Protein 2P5M (pdb70)

CATH classification: 3.30.1360.40

Organism: Bacillus subtilis (strain 168) (NCBI:txid224308)

InterPro domains:
  IPR001669 Arginine repressor [MF_00173] (1-149)
  IPR001669 Arginine repressor [PR01467] (21-34)
  IPR001669 Arginine repressor [PR01467] (37-52)
  IPR001669 Arginine repressor [PR01467] (88-101)
  IPR001669 Arginine repressor [PR01467] (118-133)
  IPR001669 Arginine repressor [PTHR34471] (1-149)
  IPR001669 Arginine repressor [TIGR01529] (5-149)
  IPR020899 Arginine repressor, C-terminal [PF02863] (81-146)
  IPR020900 Arginine repressor, DNA-binding domain [PF01316] (1-70)
  IPR036251 Arginine repressor, C-terminal domain superfamily [SSF55252] (80-149)
  IPR036388 Winged helix-like DNA-binding domain superfamily [G3DSA:1.10.10.10] (1-64)
  IPR036390 Winged helix DNA-binding domain superfamily [SSF46785] (3-78)

B-factor: mean 22.61, std 5.78, range [5.0, 54.29]

Secondary structure (DSSP, 8-state):
---SHHHHHHHHHHHHEEEEEEETTEEEEEESTT-HHHHHHHHHTTT-TT--EEEE-SSEEEEE-SSHHHHHHHHHHHHTT-/-HHHHHHHHHHHHEEEEEEETTEEEEEESTT-HHHHHHHHHTS--TT--EEEE-SSEEEEE-SSHHHHHHHHHHHHTT-/-TTHHHHHHHHHHEEEEEEETTEEEEEESTT-HHHHHHHHHHH--TTEEEEEE-SSEEEEEESSHHHHHHHHHHHHHT-

Structure (mmCIF, N/CA/C/O backbone):
data_2P5M
#
_entry.id   2P5M
#
_cell.length_a   117.014
_cell.length_b   117.014
_cell.length_c   68.927
_cell.angle_alpha   90.00
_cell.angle_beta   90.00
_cell.angle_gamma   120.00
#
_symmetry.space_group_name_H-M   'P 65 2 2'
#
loop_
_entity.id
_entity.type
_entity.pdbx_description
1 polymer 'Arginine repressor'
2 non-polymer ARGININE
3 water water
#
loop_
_atom_site.group_PDB
_atom_site.id
_atom_site.type_symbol
_atom_site.label_atom_id
_atom_site.label_alt_id
_atom_site.label_comp_id
_atom_site.label_asym_id
_atom_site.label_entity_id
_atom_site.label_seq_id
_atom_site.pdbx_PDB_ins_code
_atom_site.Cartn_x
_atom_site.Cartn_y
_atom_site.Cartn_z
_atom_site.occupancy
_atom_site.B_iso_or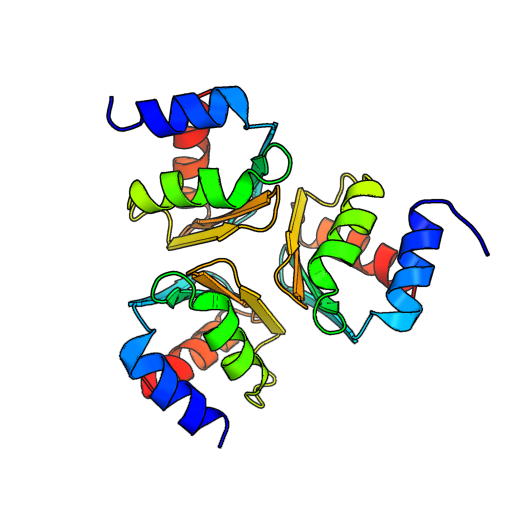_equiv
_atom_site.auth_seq_id
_atom_site.auth_comp_id
_atom_site.auth_asym_id
_atom_site.auth_atom_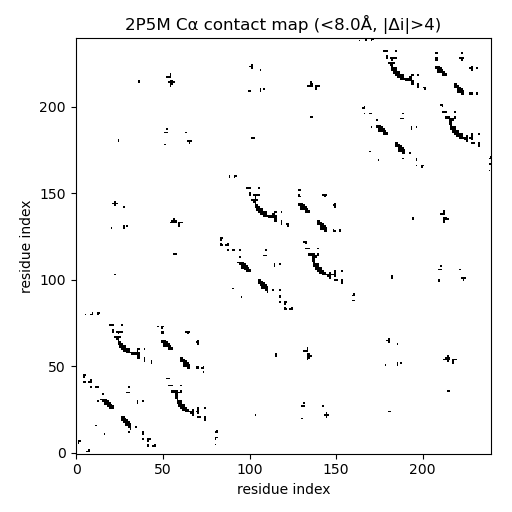id
_atom_site.pdbx_PDB_model_num
ATOM 1 N N . GLN A 1 2 ? 0.049 80.831 46.409 1.00 24.90 68 GLN A N 1
ATOM 2 C CA . GLN A 1 2 ? 0.400 81.692 45.231 1.00 24.96 68 GLN A CA 1
ATOM 3 C C . GLN A 1 2 ? 0.881 83.071 45.665 1.00 24.37 68 GLN A C 1
ATOM 4 O O . GLN A 1 2 ? 0.260 83.708 46.517 1.00 24.69 68 GLN A O 1
ATOM 10 N N . ARG A 1 3 ? 1.984 83.520 45.068 1.00 23.71 69 ARG A N 1
ATOM 11 C CA . ARG A 1 3 ? 2.577 84.833 45.363 1.00 22.62 69 ARG A CA 1
ATOM 12 C C . ARG A 1 3 ? 2.321 85.816 44.227 1.00 21.37 69 ARG A C 1
ATOM 13 O O . ARG A 1 3 ? 2.257 85.437 43.045 1.00 20.63 69 ARG A O 1
ATOM 21 N N . PHE A 1 4 ? 2.189 87.087 44.586 1.00 19.98 70 PHE A N 1
ATOM 22 C CA . PHE A 1 4 ? 1.685 88.064 43.626 1.00 19.46 70 PHE A CA 1
ATOM 23 C C . PHE A 1 4 ? 2.625 89.189 43.184 1.00 18.29 70 PHE A C 1
ATOM 24 O O . PHE A 1 4 ? 2.233 90.017 42.376 1.00 17.44 70 PHE A O 1
ATOM 32 N N . ASN A 1 5 ? 3.866 89.219 43.666 1.00 17.06 71 ASN A N 1
ATOM 33 C CA . ASN A 1 5 ? 4.764 90.275 43.183 1.00 16.38 71 ASN A CA 1
ATOM 34 C C . ASN A 1 5 ? 5.130 90.067 41.729 1.00 16.40 71 ASN A C 1
ATOM 35 O O . ASN A 1 5 ? 4.885 88.979 41.176 1.00 16.18 71 ASN A O 1
ATOM 40 N N . PRO A 1 6 ? 5.615 91.122 41.060 1.00 16.47 72 PRO A N 1
ATOM 41 C CA . PRO A 1 6 ? 5.943 90.958 39.663 1.00 16.14 72 PRO A CA 1
ATOM 42 C C . PRO A 1 6 ? 6.789 89.736 39.356 1.00 16.66 72 PRO A C 1
ATOM 43 O O . PRO A 1 6 ? 6.530 89.053 38.362 1.00 16.24 72 PRO A O 1
ATOM 47 N N . LEU A 1 7 ? 7.803 89.481 40.173 1.00 16.84 73 LEU A N 1
ATOM 48 C CA . LEU A 1 7 ? 8.707 88.390 39.880 1.00 18.19 73 LEU A CA 1
ATOM 49 C C . LEU A 1 7 ? 7.941 87.077 39.988 1.00 17.44 73 LEU A C 1
ATOM 50 O O . LEU A 1 7 ? 8.086 86.204 39.135 1.00 18.68 73 LEU A O 1
ATOM 55 N N . SER A 1 8 ? 7.110 86.970 41.023 1.00 16.67 74 SER A N 1
ATOM 56 C CA . SER A 1 8 ? 6.327 85.768 41.259 1.00 16.67 74 SER A CA 1
ATOM 57 C C . SER A 1 8 ? 5.267 85.548 40.187 1.00 16.16 74 SER A C 1
ATOM 58 O O . SER A 1 8 ? 5.025 84.416 39.790 1.00 16.14 74 SER A O 1
ATOM 61 N N . LYS A 1 9 ? 4.666 86.630 39.699 1.00 15.68 75 LYS A N 1
ATOM 62 C CA . LYS A 1 9 ? 3.760 86.562 38.552 1.00 16.06 75 LYS A CA 1
ATOM 63 C C . LYS A 1 9 ? 4.478 86.088 37.285 1.00 16.36 75 LYS A C 1
ATOM 64 O O . LYS A 1 9 ? 3.938 85.286 36.506 1.00 16.58 75 LYS A O 1
ATOM 70 N N . LEU A 1 10 ? 5.683 86.601 37.065 1.00 16.59 76 LEU A N 1
ATOM 71 C CA . LEU A 1 10 ? 6.495 86.172 35.936 1.00 17.63 76 LEU A CA 1
ATOM 72 C C . LEU A 1 10 ? 6.829 84.697 36.072 1.00 17.41 76 LEU A C 1
ATOM 73 O O . LEU A 1 10 ? 6.662 83.929 35.124 1.00 17.42 76 LEU A O 1
ATOM 78 N N . LYS A 1 11 ? 7.320 84.317 37.245 1.00 18.13 77 LYS A N 1
ATOM 79 C CA . LYS A 1 11 ? 7.658 82.918 37.547 1.00 18.37 77 LYS A CA 1
ATOM 80 C C . LYS A 1 11 ? 6.450 82.047 37.274 1.00 19.09 77 LYS A C 1
ATOM 81 O O . LYS A 1 11 ? 6.553 81.041 36.570 1.00 19.04 77 LYS A O 1
ATOM 87 N N . ARG A 1 12 ? 5.303 82.423 37.845 1.00 19.25 78 ARG A N 1
ATOM 88 C CA . ARG A 1 12 ? 4.094 81.658 37.622 1.00 19.78 78 ARG A CA 1
ATOM 89 C C . ARG A 1 12 ? 3.736 81.584 36.142 1.00 19.93 78 ARG A C 1
ATOM 90 O O . ARG A 1 12 ? 3.467 80.499 35.636 1.00 19.59 78 ARG A O 1
ATOM 98 N N . ALA A 1 13 ? 3.751 82.719 35.447 1.00 20.60 79 ALA A N 1
ATOM 99 C CA . ALA A 1 13 ? 3.341 82.732 34.056 1.00 21.40 79 ALA A CA 1
ATOM 100 C C . ALA A 1 13 ? 4.258 81.843 33.220 1.00 21.85 79 ALA A C 1
ATOM 101 O O . ALA A 1 13 ? 3.772 81.070 32.391 1.00 22.96 79 ALA A O 1
ATOM 103 N N . LEU A 1 14 ? 5.562 81.931 33.468 1.00 21.54 80 LEU A N 1
ATOM 104 C CA . LEU A 1 14 ? 6.560 81.080 32.821 1.00 22.08 80 LEU A CA 1
ATOM 105 C C . LEU A 1 14 ? 6.366 79.568 33.035 1.00 22.80 80 LEU A C 1
ATOM 106 O O . LEU A 1 14 ? 6.719 78.768 32.171 1.00 22.54 80 LEU A O 1
ATOM 111 N N . MET A 1 15 ? 5.786 79.162 34.160 1.00 23.48 81 MET A N 1
ATOM 112 C CA . MET A 1 15 ? 5.560 77.727 34.381 1.00 25.40 81 MET A CA 1
ATOM 113 C C . MET A 1 15 ? 4.758 77.159 33.236 1.00 25.50 81 MET A C 1
ATOM 114 O O . MET A 1 15 ? 5.008 76.047 32.772 1.00 25.34 81 MET A O 1
ATOM 119 N N . ASP A 1 16 ? 3.775 77.933 32.789 1.00 25.90 82 ASP A N 1
ATOM 120 C CA . ASP A 1 16 ? 2.898 77.462 31.739 1.00 26.42 82 ASP A CA 1
ATOM 121 C C . ASP A 1 16 ? 3.355 77.892 30.376 1.00 25.82 82 ASP A C 1
ATOM 122 O O . ASP A 1 16 ? 3.139 77.176 29.406 1.00 27.19 82 ASP A O 1
ATOM 127 N N . ALA A 1 17 ? 4.032 79.033 30.310 1.00 24.57 83 ALA A N 1
ATOM 128 C CA . ALA A 1 17 ? 4.291 79.697 29.051 1.00 23.45 83 ALA A CA 1
ATOM 129 C C . ALA A 1 17 ? 5.698 79.528 28.513 1.00 22.55 83 ALA A C 1
ATOM 130 O O . ALA A 1 17 ? 5.902 79.712 27.338 1.00 23.10 83 ALA A O 1
ATOM 132 N N . PHE A 1 18 ? 6.664 79.221 29.366 1.00 22.06 84 PHE A N 1
ATOM 133 C CA . PHE A 1 18 ? 8.057 79.136 28.932 1.00 21.35 84 PHE A CA 1
ATOM 134 C C . PHE A 1 18 ? 8.296 78.007 27.959 1.00 21.08 84 PHE A C 1
ATOM 135 O O . PHE A 1 18 ? 7.829 76.891 28.176 1.00 19.95 84 PHE A O 1
ATOM 143 N N . VAL A 1 19 ? 9.035 78.307 26.891 1.00 20.64 85 VAL A N 1
ATOM 144 C CA . VAL A 1 19 ? 9.448 77.283 25.942 1.00 20.15 85 VAL A CA 1
ATOM 145 C C . VAL A 1 19 ? 10.976 77.229 25.854 1.00 19.61 85 VAL A C 1
ATOM 146 O O . VAL A 1 19 ? 11.568 76.173 25.997 1.00 19.39 85 VAL A O 1
ATOM 150 N N . LYS A 1 20 ? 11.618 78.367 25.624 1.00 19.31 86 LYS A N 1
ATOM 151 C CA . LYS A 1 20 ? 13.062 78.351 25.459 1.00 19.52 86 LYS A CA 1
ATOM 152 C C . LYS A 1 20 ? 13.639 79.703 25.773 1.00 19.44 86 LYS A C 1
ATOM 153 O O . LYS A 1 20 ? 12.999 80.740 25.554 1.00 19.18 86 LYS A O 1
ATOM 159 N N . ILE A 1 21 ? 14.873 79.705 26.273 1.00 19.26 87 ILE A N 1
ATOM 160 C CA . ILE A 1 21 ? 15.602 80.966 26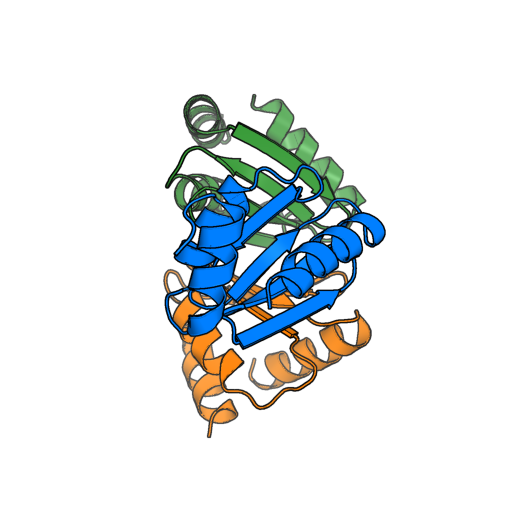.379 1.00 18.81 87 ILE A CA 1
ATOM 161 C C . ILE A 1 21 ? 17.030 80.780 25.904 1.00 19.33 87 ILE A C 1
ATOM 162 O O . ILE A 1 21 ? 17.675 79.784 26.216 1.00 19.30 87 ILE A O 1
ATOM 167 N N . ASP A 1 22 ? 17.513 81.752 25.135 1.00 19.29 88 ASP A N 1
ATOM 168 C CA . ASP A 1 22 ? 18.851 81.704 24.587 1.00 20.04 88 ASP A CA 1
ATOM 169 C C . ASP A 1 22 ? 19.279 83.160 24.434 1.00 20.16 88 ASP A C 1
ATOM 170 O O . ASP A 1 22 ? 18.473 84.084 24.619 1.00 20.56 88 ASP A O 1
ATOM 175 N N . SER A 1 23 ? 20.553 83.368 24.150 1.00 20.20 89 SER A N 1
ATOM 176 C CA . SER A 1 23 ? 21.043 84.723 23.966 1.00 20.43 89 SER A CA 1
ATOM 177 C C . SER A 1 23 ? 22.157 84.723 22.981 1.00 19.74 89 SER A C 1
ATOM 178 O O . SER A 1 23 ? 22.790 83.697 22.732 1.00 19.72 89 SER A O 1
ATOM 181 N N . ALA A 1 24 ? 22.369 85.882 22.381 1.00 20.12 90 ALA A N 1
ATOM 182 C CA . ALA A 1 24 ? 23.492 86.098 21.501 1.00 19.93 90 ALA A CA 1
ATOM 183 C C . ALA A 1 24 ? 23.818 87.573 21.617 1.00 20.21 90 ALA A C 1
ATOM 184 O O . ALA A 1 24 ? 22.916 88.410 21.585 1.00 19.37 90 ALA A O 1
ATOM 186 N N . SER A 1 25 ? 25.107 87.875 21.763 1.00 20.12 91 SER A N 1
ATOM 187 C CA . SER A 1 25 ? 25.582 89.243 21.895 1.00 21.19 91 SER A CA 1
ATOM 188 C C . SER A 1 25 ? 24.762 90.010 22.933 1.00 21.14 91 SER A C 1
ATOM 189 O O . SER A 1 25 ? 24.791 89.668 24.111 1.00 21.50 91 SER A O 1
ATOM 192 N N . HIS A 1 26 ? 24.013 91.011 22.470 1.00 20.87 92 HIS A N 1
ATOM 193 C CA . HIS A 1 26 ? 23.326 91.992 23.308 1.00 21.54 92 HIS A CA 1
ATOM 194 C C . HIS A 1 26 ? 21.867 91.628 23.575 1.00 21.72 92 HIS A C 1
ATOM 195 O O . HIS A 1 26 ? 21.130 92.428 24.154 1.00 21.64 92 HIS A O 1
ATOM 202 N N . MET A 1 27 ? 21.435 90.435 23.156 1.00 21.53 93 MET A N 1
ATOM 203 C CA . MET A 1 27 ? 20.020 90.118 23.200 1.00 22.61 93 MET A CA 1
ATOM 204 C C . MET A 1 27 ? 19.670 88.721 23.668 1.00 20.88 93 MET A C 1
ATOM 205 O O . MET A 1 27 ? 20.407 87.755 23.433 1.00 20.06 93 MET A O 1
ATOM 210 N N . ILE A 1 28 ? 18.525 88.636 24.323 1.00 19.42 94 ILE A N 1
ATOM 211 C CA . ILE A 1 28 ? 17.989 87.373 24.764 1.00 18.52 94 ILE A CA 1
ATOM 212 C C . ILE A 1 28 ? 16.801 87.060 23.876 1.00 18.69 94 ILE A C 1
ATOM 213 O O . ILE A 1 28 ? 15.976 87.919 23.606 1.00 18.36 94 ILE A O 1
ATOM 218 N N . VAL A 1 29 ? 16.715 85.817 23.439 1.00 18.85 95 VAL A N 1
ATOM 219 C CA . VAL A 1 29 ? 15.561 85.342 22.722 1.00 19.13 95 VAL A CA 1
ATOM 220 C C . VAL A 1 29 ? 14.806 84.442 23.660 1.00 19.47 95 VAL A C 1
ATOM 221 O O . VAL A 1 29 ? 15.314 83.393 24.068 1.00 20.00 95 VAL A O 1
ATOM 225 N N . LEU A 1 30 ? 13.595 84.847 24.010 1.00 19.98 96 LEU A N 1
ATOM 226 C CA . LEU A 1 30 ? 12.793 84.099 24.961 1.00 20.43 96 LEU A CA 1
ATOM 227 C C . LEU A 1 30 ? 11.557 83.634 24.208 1.00 20.53 96 LEU A C 1
ATOM 228 O O . LEU A 1 30 ? 10.772 84.453 23.736 1.00 20.40 96 LEU A O 1
ATOM 233 N N . LYS A 1 31 ? 11.403 82.321 24.089 1.00 20.73 97 LYS A N 1
ATOM 234 C CA . LYS A 1 31 ? 10.322 81.726 23.326 1.00 21.57 97 LYS A CA 1
ATOM 235 C C . LYS A 1 31 ? 9.271 81.296 24.312 1.00 21.01 97 LYS A C 1
ATOM 236 O O . LYS A 1 31 ? 9.594 80.731 25.360 1.00 20.49 97 LYS A O 1
ATOM 242 N N . THR A 1 32 ? 8.024 81.603 23.995 1.00 20.01 98 THR A N 1
ATOM 243 C CA . THR A 1 32 ? 6.902 81.271 24.854 1.00 20.27 98 THR A CA 1
ATOM 244 C C . THR A 1 32 ? 5.930 80.382 24.097 1.00 19.57 98 THR A C 1
ATOM 245 O O . THR A 1 32 ? 6.096 80.160 22.903 1.00 18.87 98 THR A O 1
ATOM 249 N N . MET A 1 33 ? 4.935 79.872 24.815 1.00 18.63 99 MET A N 1
ATOM 250 C CA . MET A 1 33 ? 3.768 79.286 24.203 1.00 19.21 99 MET A CA 1
ATOM 251 C C . MET A 1 33 ? 3.099 80.288 23.259 1.00 18.82 99 MET A C 1
ATOM 252 O O . MET A 1 33 ? 3.255 81.510 23.406 1.00 19.37 99 MET A O 1
ATOM 257 N N . PRO A 1 34 ? 2.394 79.772 22.247 1.00 18.92 100 PRO A N 1
ATOM 258 C CA . PRO A 1 34 ? 1.705 80.665 21.321 1.00 18.59 100 PRO A CA 1
ATOM 259 C C . PRO A 1 34 ? 0.883 81.728 22.018 1.00 18.35 100 PRO A C 1
ATOM 260 O O . PRO A 1 34 ? 0.173 81.441 22.991 1.00 18.16 100 PRO A O 1
ATOM 264 N N . GLY A 1 35 ? 1.032 82.958 21.535 1.00 18.01 101 GLY A N 1
ATOM 265 C CA . GLY A 1 35 ? 0.220 84.081 21.969 1.00 18.71 101 GLY A CA 1
ATOM 266 C C . GLY A 1 35 ? 0.644 84.635 23.309 1.00 19.00 101 GLY A C 1
ATOM 267 O O . GLY A 1 35 ? -0.079 85.409 23.900 1.00 19.72 101 GLY A O 1
ATOM 268 N N . ASN A 1 36 ? 1.791 84.202 23.810 1.00 18.82 102 ASN A N 1
ATOM 269 C CA . ASN A 1 36 ? 2.192 84.576 25.168 1.00 19.02 102 ASN A CA 1
ATOM 270 C C . ASN A 1 36 ? 3.342 85.555 25.228 1.00 19.20 102 ASN A C 1
ATOM 271 O O . ASN A 1 36 ? 3.755 85.940 26.321 1.00 18.95 102 ASN A O 1
ATOM 276 N N . ALA A 1 37 ? 3.847 85.971 24.064 1.00 19.09 103 ALA A N 1
ATOM 277 C CA . ALA A 1 37 ? 5.009 86.866 24.047 1.00 19.27 103 ALA A CA 1
ATOM 278 C C . ALA A 1 37 ? 4.678 88.196 24.714 1.00 18.99 103 ALA A C 1
ATOM 279 O O . ALA A 1 37 ? 5.440 88.648 25.562 1.00 19.21 103 ALA A O 1
ATOM 281 N N . GLN A 1 38 ? 3.540 88.803 24.373 1.00 18.78 104 GLN A N 1
ATOM 282 C CA . GLN A 1 38 ? 3.200 90.114 24.945 1.00 18.74 104 GLN A CA 1
ATOM 283 C C . GLN A 1 38 ? 2.890 90.020 26.427 1.00 19.56 104 GLN A C 1
ATOM 284 O O . GLN A 1 38 ? 3.227 90.916 27.200 1.00 20.08 104 GLN A O 1
ATOM 290 N N . ALA A 1 39 ? 2.216 88.940 26.813 1.00 19.68 105 ALA A N 1
ATOM 291 C CA . ALA A 1 39 ? 1.885 88.693 28.210 1.00 19.75 105 ALA A CA 1
ATOM 292 C C . ALA A 1 39 ? 3.142 88.592 29.057 1.00 19.52 105 ALA A C 1
ATOM 293 O O . ALA A 1 39 ? 3.235 89.218 30.113 1.00 19.61 105 ALA A O 1
ATOM 295 N N . ILE A 1 40 ? 4.111 87.815 28.594 1.00 20.06 106 ILE A N 1
ATOM 296 C CA . ILE A 1 40 ? 5.374 87.675 29.298 1.00 19.93 106 ILE A CA 1
ATOM 297 C C . ILE A 1 40 ? 6.189 88.958 29.212 1.00 20.30 106 ILE A C 1
ATOM 298 O O . ILE A 1 40 ? 6.811 89.340 30.190 1.00 20.29 106 ILE A O 1
ATOM 303 N N . GLY A 1 41 ? 6.182 89.622 28.042 1.00 20.48 107 GLY A N 1
ATOM 304 C CA . GLY A 1 41 ? 6.884 90.895 27.883 1.00 19.45 107 GLY A CA 1
ATOM 305 C C . GLY A 1 41 ? 6.382 91.914 28.893 1.00 19.64 107 GLY A C 1
ATOM 306 O O . GLY A 1 41 ? 7.164 92.666 29.474 1.00 20.56 107 GLY A O 1
ATOM 307 N N . ALA A 1 42 ? 5.070 91.949 29.097 1.00 18.81 108 ALA A N 1
ATOM 308 C CA . ALA A 1 42 ? 4.471 92.900 30.029 1.00 18.81 108 ALA A CA 1
ATOM 309 C C . ALA A 1 42 ? 4.961 92.627 31.453 1.00 19.37 108 ALA A C 1
ATOM 310 O O . ALA A 1 42 ? 5.318 93.546 32.171 1.00 19.87 108 ALA A O 1
ATOM 312 N N . LEU A 1 43 ? 5.001 91.360 31.841 1.00 19.37 109 LEU A N 1
ATOM 313 C CA . LEU A 1 43 ? 5.480 91.013 33.178 1.00 19.72 109 LEU A CA 1
ATOM 314 C C . LEU A 1 43 ? 6.938 91.385 33.318 1.00 19.97 109 LEU A C 1
ATOM 315 O O . LEU A 1 43 ? 7.355 91.857 34.366 1.00 20.39 109 LEU A O 1
ATOM 320 N N . MET A 1 44 ? 7.714 91.160 32.255 1.00 20.80 110 MET A N 1
ATOM 321 C CA . MET A 1 44 ? 9.142 91.477 32.275 1.00 23.10 110 MET A CA 1
ATOM 322 C C . MET A 1 44 ? 9.380 92.971 32.389 1.00 22.40 110 MET A C 1
ATOM 323 O O . MET A 1 44 ? 10.225 93.425 33.174 1.00 22.05 110 MET A O 1
ATOM 328 N N . ASP A 1 45 ? 8.620 93.736 31.610 1.00 22.78 111 ASP A N 1
ATOM 329 C CA . ASP A 1 45 ? 8.703 95.181 31.648 1.00 23.01 111 ASP A CA 1
ATOM 330 C C . ASP A 1 45 ? 8.319 95.724 33.030 1.00 24.16 111 ASP A C 1
ATOM 331 O O . ASP A 1 45 ? 8.828 96.762 33.443 1.00 24.17 111 ASP A O 1
ATOM 336 N N . ASN A 1 46 ? 7.411 95.029 33.720 1.00 25.53 112 ASN A N 1
ATOM 337 C CA . ASN A 1 46 ? 7.013 95.396 35.087 1.00 26.97 112 ASN A CA 1
ATOM 338 C C . ASN A 1 46 ? 8.030 95.028 36.177 1.00 26.95 112 ASN A C 1
ATOM 339 O O . ASN A 1 46 ? 7.843 95.364 37.348 1.00 27.47 112 ASN A O 1
ATOM 344 N N . LEU A 1 47 ? 9.083 94.303 35.816 1.00 27.44 113 LEU A N 1
ATOM 345 C CA . LEU A 1 47 ? 10.109 93.959 36.792 1.00 27.57 113 LEU A CA 1
ATOM 346 C C . LEU A 1 47 ? 11.007 95.156 37.004 1.00 27.79 113 LEU A C 1
ATOM 347 O O . LEU A 1 47 ? 11.663 95.267 38.027 1.00 28.35 113 LEU A O 1
ATOM 352 N N . ASP A 1 48 ? 11.052 96.024 35.997 1.00 28.51 114 ASP A N 1
ATOM 353 C CA . ASP A 1 48 ? 11.843 97.241 36.005 1.00 29.15 114 ASP A CA 1
ATOM 354 C C . ASP A 1 48 ? 13.355 96.999 36.123 1.00 28.39 114 ASP A C 1
ATOM 355 O O . ASP A 1 48 ? 14.063 97.792 36.720 1.00 29.02 114 ASP A O 1
ATOM 360 N N . TRP A 1 49 ? 13.854 95.912 35.547 1.00 27.49 115 TRP A N 1
ATOM 361 C CA . TRP A 1 49 ? 15.282 95.629 35.590 1.00 26.84 115 TRP A CA 1
ATOM 362 C C . TRP A 1 49 ? 16.001 96.573 34.645 1.00 26.96 115 TRP A C 1
ATOM 363 O O . TRP A 1 49 ? 15.804 96.515 33.444 1.00 26.78 115 TRP A O 1
ATOM 374 N N . ASP A 1 50 ? 16.837 97.439 35.193 1.00 27.83 116 ASP A N 1
ATOM 375 C CA . ASP A 1 50 ? 17.517 98.449 34.386 1.00 28.49 116 ASP A CA 1
ATOM 376 C C . ASP A 1 50 ? 18.432 97.846 33.340 1.00 28.36 116 ASP A C 1
ATOM 377 O O . ASP A 1 50 ? 18.590 98.414 32.257 1.00 28.96 116 ASP A O 1
ATOM 382 N N . GLU A 1 51 ? 19.008 96.691 33.661 1.00 27.42 117 GLU A N 1
ATOM 383 C CA . GLU A 1 51 ? 19.872 95.964 32.737 1.00 27.40 117 GLU A CA 1
ATOM 384 C C . GLU A 1 51 ? 19.146 95.575 31.473 1.00 26.59 117 GLU A C 1
ATOM 385 O O . GLU A 1 51 ? 19.766 95.220 30.491 1.00 26.56 117 GLU A O 1
ATOM 391 N N . MET A 1 52 ? 17.821 95.616 31.519 1.00 26.30 118 MET A N 1
ATOM 392 C CA . MET A 1 52 ? 17.005 95.367 30.353 1.00 27.46 118 MET A CA 1
ATOM 393 C C . MET A 1 52 ? 16.840 96.716 29.672 1.00 25.88 118 MET A C 1
ATOM 394 O O . MET A 1 52 ? 16.170 97.592 30.220 1.00 26.38 118 MET A O 1
ATOM 399 N N . MET A 1 53 ? 17.471 96.896 28.513 1.00 24.57 119 MET A N 1
ATOM 400 C CA . MET A 1 53 ? 17.259 98.087 27.683 1.00 24.08 119 MET A CA 1
ATOM 401 C C . MET A 1 53 ? 15.835 98.149 27.162 1.00 22.28 119 MET A C 1
ATOM 402 O O . MET A 1 53 ? 15.239 99.211 27.110 1.00 20.94 119 MET A O 1
ATOM 407 N N . GLY A 1 54 ? 15.297 97.008 26.751 1.00 20.42 120 GLY A N 1
ATOM 408 C CA . GLY A 1 54 ? 13.938 96.985 26.244 1.00 19.80 120 GLY A CA 1
ATOM 409 C C . GLY A 1 54 ? 13.539 95.596 25.840 1.00 19.35 120 GLY A C 1
ATOM 410 O O . GLY A 1 54 ? 14.390 94.698 25.721 1.00 18.97 120 GLY A O 1
ATOM 411 N N . THR A 1 55 ? 12.243 95.411 25.638 1.00 18.79 121 THR A N 1
ATOM 412 C CA . THR A 1 55 ? 11.724 94.154 25.128 1.00 18.93 121 THR A CA 1
ATOM 413 C C . THR A 1 55 ? 10.836 94.423 23.932 1.00 18.75 121 THR A C 1
ATOM 414 O O . THR A 1 55 ? 10.161 95.458 23.871 1.00 19.41 121 THR A O 1
ATOM 418 N N . ILE A 1 56 ? 10.936 93.542 22.949 1.00 18.48 122 ILE A N 1
ATOM 419 C CA . ILE A 1 56 ? 10.066 93.569 21.793 1.00 19.99 122 ILE A CA 1
ATOM 420 C C . ILE A 1 56 ? 9.478 92.186 21.665 1.00 18.54 122 ILE A C 1
ATOM 421 O O . ILE A 1 56 ? 10.209 91.200 21.610 1.00 19.24 122 ILE A O 1
ATOM 426 N N . CYS A 1 57 ? 8.154 92.116 21.620 1.00 18.35 123 CYS A N 1
ATOM 427 C CA . CYS A 1 57 ? 7.470 90.820 21.683 1.00 18.54 123 CYS A CA 1
ATOM 428 C C . CYS A 1 57 ? 6.739 90.610 20.393 1.00 18.20 123 CYS A C 1
ATOM 429 O O . CYS A 1 57 ? 6.151 91.548 19.873 1.00 18.65 123 CYS A O 1
ATOM 432 N N . GLY A 1 58 ? 6.800 89.391 19.875 1.00 18.70 124 GLY A N 1
ATOM 433 C CA . GLY A 1 58 ? 6.011 89.027 18.699 1.00 17.99 124 GLY A CA 1
ATOM 434 C C . GLY A 1 58 ? 4.787 88.314 19.217 1.00 18.63 124 GLY A C 1
ATOM 435 O O . GLY A 1 58 ? 4.016 88.871 19.990 1.00 18.72 124 GLY A O 1
ATOM 436 N N . ASP A 1 59 ? 4.610 87.072 18.806 1.00 18.39 125 ASP A N 1
ATOM 437 C CA . ASP A 1 59 ? 3.469 86.306 19.292 1.00 19.24 125 ASP A CA 1
ATOM 438 C C . ASP A 1 59 ? 3.922 85.292 20.328 1.00 19.07 125 ASP A C 1
ATOM 439 O O . ASP A 1 59 ? 3.272 85.092 21.356 1.00 20.06 125 ASP A O 1
ATOM 444 N N . ASP A 1 60 ? 5.051 84.648 20.066 1.00 19.24 126 ASP A N 1
ATOM 445 C CA . ASP A 1 60 ? 5.533 83.633 20.972 1.00 19.25 126 ASP A CA 1
ATOM 446 C C . ASP A 1 60 ? 7.018 83.808 21.227 1.00 20.12 126 ASP A C 1
ATOM 447 O O . ASP A 1 60 ? 7.641 82.962 21.859 1.00 20.71 126 ASP A O 1
ATOM 452 N N . THR A 1 61 ? 7.573 84.899 20.726 1.00 20.17 127 THR A N 1
ATOM 453 C CA . THR A 1 61 ? 8.986 85.146 20.894 1.00 19.68 127 THR A CA 1
ATOM 454 C C . THR A 1 61 ? 9.185 86.571 21.379 1.00 19.53 127 THR A C 1
ATOM 455 O O . THR A 1 61 ? 8.551 87.505 20.907 1.00 19.57 127 THR A O 1
ATOM 459 N N . ILE A 1 62 ? 10.073 86.703 22.353 1.00 20.19 128 ILE A N 1
ATOM 460 C CA . ILE A 1 62 ? 10.414 87.972 22.956 1.00 20.09 128 ILE A CA 1
ATOM 461 C C . ILE A 1 62 ? 11.898 88.199 22.771 1.00 20.56 128 ILE A C 1
ATOM 462 O O . ILE A 1 62 ? 12.717 87.317 23.026 1.00 20.21 128 ILE A O 1
ATOM 467 N N . LEU A 1 63 ? 12.238 89.385 22.302 1.00 20.02 129 LEU A N 1
ATOM 468 C CA . LEU A 1 63 ? 13.626 89.772 22.246 1.00 20.56 129 LEU A CA 1
ATOM 469 C C . LEU A 1 63 ? 13.855 90.739 23.383 1.00 19.96 129 LEU A C 1
ATOM 470 O O . LEU A 1 63 ? 13.165 91.742 23.510 1.00 19.78 129 LEU A O 1
ATOM 475 N N . ILE A 1 64 ? 14.816 90.426 24.234 1.00 19.26 130 ILE A N 1
ATOM 476 C CA . ILE A 1 64 ? 15.185 91.360 25.281 1.00 18.72 130 ILE A CA 1
ATOM 477 C C . ILE A 1 64 ? 16.520 91.931 24.892 1.00 18.52 130 ILE A C 1
ATOM 478 O O . ILE A 1 64 ? 17.494 91.199 24.743 1.00 19.29 130 ILE A O 1
ATOM 483 N N . ILE A 1 65 ? 16.577 93.239 24.740 1.00 17.52 131 ILE A N 1
ATOM 484 C CA . ILE A 1 65 ? 17.822 93.873 24.372 1.00 17.85 131 ILE A CA 1
ATOM 485 C C . ILE A 1 65 ? 18.472 94.435 25.616 1.00 17.40 131 ILE A C 1
ATOM 486 O O . ILE A 1 65 ? 17.810 95.078 26.430 1.00 16.86 131 ILE A O 1
ATOM 491 N N . CYS A 1 66 ? 19.766 94.157 25.758 1.00 16.67 132 CYS A N 1
ATOM 492 C CA . CYS A 1 66 ? 20.568 94.718 26.825 1.00 17.05 132 CYS A CA 1
ATOM 493 C C . CYS A 1 66 ? 21.700 95.513 26.215 1.00 16.93 132 CYS A C 1
ATOM 494 O O . CYS A 1 66 ? 21.981 95.376 25.020 1.00 16.43 132 CYS A O 1
ATOM 497 N N . ARG A 1 67 ? 22.346 96.340 27.033 1.00 17.33 133 ARG A N 1
ATOM 498 C CA . ARG A 1 67 ? 23.360 97.278 26.553 1.00 18.55 133 ARG A CA 1
ATOM 499 C C . ARG A 1 67 ? 24.633 96.551 26.195 1.00 17.83 133 ARG A C 1
ATOM 500 O O . ARG A 1 67 ? 25.374 96.973 25.308 1.00 17.81 133 ARG A O 1
ATOM 508 N N . THR A 1 68 ? 24.907 95.478 26.928 1.00 17.27 134 THR A N 1
ATOM 509 C CA . THR A 1 68 ? 26.142 94.741 26.761 1.00 17.44 134 THR A CA 1
ATOM 510 C C . THR A 1 68 ? 25.862 93.251 26.876 1.00 17.81 134 THR A C 1
ATOM 511 O O . THR A 1 68 ? 24.841 92.849 27.449 1.00 17.27 134 THR A O 1
ATOM 515 N N . PRO A 1 69 ? 26.760 92.425 26.306 1.00 18.69 135 PRO A N 1
ATOM 516 C CA . PRO A 1 69 ? 26.705 90.987 26.524 1.00 19.36 135 PRO A CA 1
ATOM 517 C C . PRO A 1 69 ? 26.691 90.637 28.016 1.00 19.72 135 PRO A C 1
ATOM 518 O O . PRO A 1 69 ? 25.990 89.720 28.407 1.00 19.92 135 PRO A O 1
ATOM 522 N N . GLU A 1 70 ? 27.448 91.368 28.833 1.00 20.10 136 GLU A N 1
ATOM 523 C CA . GLU A 1 70 ? 27.472 91.109 30.274 1.00 20.82 136 GLU A CA 1
ATOM 524 C C . GLU A 1 70 ? 26.095 91.370 30.892 1.00 20.45 136 GLU A C 1
ATOM 525 O O . GLU A 1 70 ? 25.605 90.567 31.679 1.00 19.83 136 GLU A O 1
ATOM 531 N N . ASP A 1 71 ? 25.462 92.479 30.512 1.00 19.95 137 ASP A N 1
ATOM 532 C CA . ASP A 1 71 ? 24.104 92.776 30.977 1.00 19.88 137 ASP A CA 1
ATOM 533 C C . ASP A 1 71 ? 23.112 91.728 30.537 1.00 19.36 137 ASP A C 1
ATOM 534 O O . ASP A 1 71 ? 22.217 91.363 31.288 1.00 19.58 137 ASP A O 1
ATOM 539 N N . THR A 1 72 ? 23.272 91.257 29.308 1.00 19.47 138 THR A N 1
ATOM 540 C CA . THR A 1 72 ? 22.397 90.242 28.715 1.00 19.73 138 THR A CA 1
ATOM 541 C C . THR A 1 72 ? 22.439 88.956 29.536 1.00 19.46 138 THR A C 1
ATOM 542 O O . THR A 1 72 ? 21.415 88.348 29.830 1.00 19.02 138 THR A O 1
ATOM 546 N N . GLU A 1 73 ? 23.645 88.547 29.892 1.00 19.68 139 GLU A N 1
ATOM 547 C CA . GLU A 1 73 ? 23.829 87.361 30.690 1.00 20.26 139 GLU A CA 1
ATOM 548 C C . GLU A 1 73 ? 23.188 87.526 32.062 1.00 19.58 139 GLU A C 1
ATOM 549 O O . GLU A 1 73 ? 22.536 86.613 32.551 1.00 19.96 139 GLU A O 1
ATOM 555 N N . GLY A 1 74 ? 23.367 88.693 32.676 1.00 19.66 140 GLY A N 1
ATOM 556 C CA . GLY A 1 74 ? 22.806 88.947 33.995 1.00 18.85 140 GLY A CA 1
ATOM 557 C C . GLY A 1 74 ? 21.295 88.879 33.972 1.00 19.02 140 GLY A C 1
ATOM 558 O O . GLY A 1 74 ? 20.682 88.305 34.875 1.00 19.21 140 GLY A O 1
ATOM 559 N N . VAL A 1 75 ? 20.673 89.468 32.953 1.00 18.43 141 VAL A N 1
ATOM 560 C CA . VAL A 1 75 ? 19.225 89.381 32.812 1.00 17.90 141 VAL A CA 1
ATOM 561 C C . VAL A 1 75 ? 18.769 87.942 32.525 1.00 18.32 141 VAL A C 1
ATOM 562 O O . VAL A 1 75 ? 17.787 87.468 33.118 1.00 17.21 141 VAL A O 1
ATOM 566 N N . LYS A 1 76 ? 19.470 87.257 31.617 1.00 18.35 142 LYS A N 1
ATOM 567 C CA . LYS A 1 76 ? 19.142 85.867 31.305 1.00 20.00 142 LYS A CA 1
ATOM 568 C C . LYS A 1 76 ? 19.203 85.019 32.577 1.00 19.23 142 LYS A C 1
ATOM 569 O O . LYS A 1 76 ? 18.309 84.221 32.846 1.00 19.50 142 LYS A O 1
ATOM 575 N N . ASN A 1 77 ? 20.259 85.203 33.356 1.00 19.29 143 ASN A N 1
ATOM 576 C CA . ASN A 1 77 ? 20.411 84.478 34.615 1.00 18.83 143 ASN A CA 1
ATOM 577 C C . ASN A 1 77 ? 19.266 84.722 35.585 1.00 19.71 143 ASN A C 1
ATOM 578 O O . ASN A 1 77 ? 18.797 83.787 36.261 1.00 19.26 143 ASN A O 1
ATOM 583 N N . ARG A 1 78 ? 18.835 85.981 35.667 1.00 19.00 144 ARG A N 1
ATOM 584 C CA . ARG A 1 78 ? 17.715 86.350 36.510 1.00 19.59 144 ARG A CA 1
ATOM 585 C C . ARG A 1 78 ? 16.438 85.637 36.067 1.00 18.72 144 ARG A C 1
ATOM 586 O O . ARG A 1 78 ? 15.657 85.201 36.902 1.00 18.38 144 ARG A O 1
ATOM 594 N N . LEU A 1 79 ? 16.222 85.531 34.760 1.00 17.86 145 LEU A N 1
ATOM 595 C CA . LEU A 1 79 ? 15.043 84.835 34.223 1.00 18.59 145 LEU A CA 1
ATOM 596 C C . LEU A 1 79 ? 15.115 83.334 34.457 1.00 18.46 145 LEU A C 1
ATOM 597 O O . LEU A 1 79 ? 14.131 82.696 34.848 1.00 17.82 145 LEU A O 1
ATOM 602 N N . LEU A 1 80 ? 16.303 82.790 34.200 1.00 17.64 146 LEU A N 1
ATOM 603 C CA . LEU A 1 80 ? 16.586 81.379 34.396 1.00 17.77 146 LEU A CA 1
ATOM 604 C C . LEU A 1 80 ? 16.279 80.926 35.801 1.00 17.75 146 LEU A C 1
ATOM 605 O O . LEU A 1 80 ? 15.743 79.841 35.992 1.00 18.15 146 LEU A O 1
ATOM 610 N N . GLU A 1 81 ? 16.608 81.772 36.778 1.00 18.10 147 GLU A N 1
ATOM 611 C CA . GLU A 1 81 ? 16.282 81.543 38.179 1.00 19.43 147 GLU A CA 1
ATOM 612 C C . GLU A 1 81 ? 14.818 81.292 38.446 1.00 19.87 147 GLU A C 1
ATOM 613 O O . GLU A 1 81 ? 14.474 80.620 39.401 1.00 20.01 147 GLU A O 1
ATOM 619 N N . LEU A 1 82 ? 13.962 81.840 37.604 1.00 21.19 148 LEU A N 1
ATOM 620 C CA . LEU A 1 82 ? 12.527 81.685 37.791 1.00 22.99 148 LEU A CA 1
ATOM 621 C C . LEU A 1 82 ? 12.041 80.357 37.260 1.00 24.63 148 LEU A C 1
ATOM 622 O O . LEU A 1 82 ? 10.978 79.887 37.638 1.00 25.74 148 LEU A O 1
ATOM 627 N N . LEU A 1 83 ? 12.842 79.730 36.409 1.00 25.79 149 LEU A N 1
ATOM 628 C CA . LEU A 1 83 ? 12.424 78.502 35.749 1.00 26.91 149 LEU A CA 1
ATOM 629 C C . LEU A 1 83 ? 12.759 77.300 36.596 1.00 27.49 149 LEU A C 1
ATOM 630 O O . LEU A 1 83 ? 12.056 76.297 36.528 1.00 29.53 149 LEU A O 1
ATOM 636 N N . ASN B 1 5 ? 5.426 70.155 3.256 1.00 33.87 71 ASN B N 1
ATOM 637 C CA . ASN B 1 5 ? 6.865 70.479 3.465 1.00 33.83 71 ASN B CA 1
ATOM 638 C C . ASN B 1 5 ? 7.050 71.943 3.913 1.00 32.35 71 ASN B C 1
ATOM 639 O O . ASN B 1 5 ? 6.789 72.859 3.133 1.00 31.76 71 ASN B O 1
ATOM 644 N N . PRO B 1 6 ? 7.504 72.159 5.168 1.00 31.36 72 PRO B N 1
ATOM 645 C CA . PRO B 1 6 ? 7.758 73.508 5.708 1.00 30.00 72 PRO B CA 1
ATOM 646 C C . PRO B 1 6 ? 8.499 74.430 4.732 1.00 28.52 72 PRO B C 1
ATOM 647 O O . PRO B 1 6 ? 8.051 75.544 4.485 1.00 27.64 72 PRO B O 1
ATOM 651 N N . LEU B 1 7 ? 9.612 73.951 4.176 1.00 27.21 73 LEU B N 1
ATOM 652 C CA . LEU B 1 7 ? 10.420 74.727 3.233 1.00 26.17 73 LEU B CA 1
ATOM 653 C C . LEU B 1 7 ? 9.616 75.124 1.992 1.00 25.29 73 LEU B C 1
ATOM 654 O O . LEU B 1 7 ? 9.692 76.264 1.535 1.00 24.70 73 LEU B O 1
ATOM 659 N N . SER B 1 8 ? 8.844 74.176 1.464 1.00 24.19 74 SER B N 1
ATOM 660 C CA . SER B 1 8 ? 8.006 74.414 0.287 1.00 23.40 74 SER B CA 1
ATOM 661 C C . SER B 1 8 ? 6.869 75.382 0.576 1.00 22.73 74 SER B C 1
ATOM 662 O O . SER B 1 8 ? 6.568 76.245 -0.244 1.00 22.47 74 SER B O 1
ATOM 665 N N . LYS B 1 9 ? 6.253 75.244 1.750 1.00 22.16 75 LYS B N 1
ATOM 666 C CA . LYS B 1 9 ? 5.219 76.172 2.201 1.00 22.03 75 LYS B CA 1
ATOM 667 C C . LYS B 1 9 ? 5.765 77.584 2.324 1.00 20.77 75 LYS B C 1
ATOM 668 O O . LYS B 1 9 ? 5.126 78.534 1.883 1.00 20.83 75 LYS B O 1
ATOM 674 N N . LEU B 1 10 ? 6.940 77.721 2.934 1.00 19.87 76 LEU B N 1
ATOM 675 C CA . LEU B 1 10 ? 7.599 79.017 3.044 1.00 18.89 76 LEU B CA 1
ATOM 676 C C . LEU B 1 10 ? 7.910 79.599 1.664 1.00 19.03 76 LEU B C 1
ATOM 677 O O . LEU B 1 10 ? 7.615 80.760 1.397 1.00 18.50 76 LEU B O 1
ATOM 682 N N . LYS B 1 11 ? 8.488 78.782 0.778 1.00 19.10 77 LYS B N 1
ATOM 683 C CA . LYS B 1 11 ? 8.770 79.233 -0.578 1.00 19.84 77 LYS B CA 1
ATOM 684 C C . LYS B 1 11 ? 7.490 79.725 -1.262 1.00 20.32 77 LYS B C 1
ATOM 685 O O . LYS B 1 11 ? 7.467 80.833 -1.807 1.00 20.51 77 LYS B O 1
ATOM 691 N N . ARG B 1 12 ? 6.421 78.929 -1.203 1.00 20.85 78 ARG B N 1
ATOM 692 C CA . ARG B 1 12 ? 5.141 79.353 -1.767 1.00 21.99 78 ARG B CA 1
ATOM 693 C C . ARG B 1 12 ? 4.687 80.689 -1.190 1.00 21.56 78 ARG B C 1
ATOM 694 O O . ARG B 1 12 ? 4.342 81.591 -1.952 1.00 21.27 78 ARG B O 1
ATOM 702 N N . ALA B 1 13 ? 4.702 80.816 0.143 1.00 20.87 79 ALA B N 1
ATOM 703 C CA . ALA B 1 13 ? 4.273 82.048 0.810 1.00 21.57 79 ALA B CA 1
ATOM 704 C C . ALA B 1 13 ? 5.151 83.252 0.462 1.00 21.56 79 ALA B C 1
ATOM 705 O O . ALA B 1 13 ? 4.659 84.371 0.391 1.00 21.72 79 ALA B O 1
ATOM 707 N N . LEU B 1 14 ? 6.448 83.020 0.277 1.00 21.76 80 LEU B N 1
ATOM 708 C CA . LEU B 1 14 ? 7.393 84.106 -0.042 1.00 21.49 80 LEU B CA 1
ATOM 709 C C . LEU B 1 14 ? 7.164 84.701 -1.423 1.00 21.48 80 LEU B C 1
ATOM 710 O O . LEU B 1 14 ? 7.457 85.870 -1.641 1.00 21.41 80 LEU B O 1
ATOM 715 N N . MET B 1 15 ? 6.605 83.920 -2.344 1.00 21.69 81 MET B N 1
ATOM 716 C CA . MET B 1 15 ? 6.278 84.443 -3.670 1.00 22.16 81 MET B CA 1
ATOM 717 C C . MET B 1 15 ? 5.488 85.745 -3.582 1.00 22.61 81 MET B C 1
ATOM 718 O O . MET B 1 15 ? 5.801 86.720 -4.287 1.00 22.42 81 MET B O 1
ATOM 723 N N . ASP B 1 16 ? 4.469 85.756 -2.720 1.00 22.87 82 ASP B N 1
ATOM 724 C CA . ASP B 1 16 ? 3.615 86.923 -2.602 1.00 23.44 82 ASP B CA 1
ATOM 725 C C . ASP B 1 16 ? 4.074 87.856 -1.499 1.00 23.38 82 ASP B C 1
ATOM 726 O O . ASP B 1 16 ? 3.912 89.066 -1.615 1.00 23.71 82 ASP B O 1
ATOM 731 N N . ALA B 1 17 ? 4.623 87.293 -0.431 1.00 22.07 83 ALA B N 1
ATOM 732 C CA . ALA B 1 17 ? 4.816 88.063 0.784 1.00 22.09 83 ALA B CA 1
ATOM 733 C C . ALA B 1 17 ? 6.189 88.713 0.873 1.00 22.01 83 ALA B C 1
ATOM 734 O O . ALA B 1 17 ? 6.363 89.648 1.635 1.00 22.55 83 ALA B O 1
ATOM 736 N N . PHE B 1 18 ? 7.167 88.208 0.129 1.00 21.05 84 PHE B N 1
ATOM 737 C CA . PHE B 1 18 ? 8.525 88.711 0.276 1.00 20.72 84 PHE B CA 1
ATOM 738 C C . PHE B 1 18 ? 8.684 90.122 -0.275 1.00 20.51 84 PHE B C 1
ATOM 739 O O . PHE B 1 18 ? 8.169 90.454 -1.348 1.00 19.33 84 PHE B O 1
ATOM 747 N N . VAL B 1 19 ? 9.413 90.950 0.469 1.00 20.41 85 VAL B N 1
ATOM 748 C CA . VAL B 1 19 ? 9.789 92.264 -0.027 1.00 20.76 85 VAL B CA 1
ATOM 749 C C . VAL B 1 19 ? 11.302 92.449 -0.046 1.00 20.64 85 VAL B C 1
ATOM 750 O O . VAL B 1 19 ? 11.851 92.830 -1.059 1.00 20.94 85 VAL B O 1
ATOM 754 N N . LYS B 1 20 ? 11.976 92.158 1.065 1.00 20.76 86 LYS B N 1
ATOM 755 C CA . LYS B 1 20 ? 13.402 92.465 1.161 1.00 20.65 86 LYS B CA 1
ATOM 756 C C . LYS B 1 20 ? 14.068 91.588 2.212 1.00 19.74 86 LYS B C 1
ATOM 757 O O . LYS B 1 20 ? 13.459 91.209 3.197 1.00 18.32 86 LYS B O 1
ATOM 763 N N . ILE B 1 21 ? 15.335 91.276 2.007 1.00 19.30 87 ILE B N 1
ATOM 764 C CA . ILE B 1 21 ? 16.070 90.580 3.049 1.00 18.81 87 ILE B CA 1
ATOM 765 C C . ILE B 1 21 ? 17.429 91.226 3.165 1.00 18.56 87 ILE B C 1
ATOM 766 O O . ILE B 1 21 ? 18.049 91.554 2.163 1.00 18.64 87 ILE B O 1
ATOM 771 N N . ASP B 1 22 ? 17.881 91.445 4.387 1.00 18.35 88 ASP B N 1
ATOM 772 C CA . ASP B 1 22 ? 19.234 91.923 4.594 1.00 19.34 88 ASP B CA 1
ATOM 773 C C . ASP B 1 22 ? 19.690 91.389 5.939 1.00 18.14 88 ASP B C 1
ATOM 774 O O . ASP B 1 22 ? 18.928 90.770 6.656 1.00 18.03 88 ASP B O 1
ATOM 779 N N . SER B 1 23 ? 20.942 91.612 6.270 1.00 17.78 89 SER B N 1
ATOM 780 C CA . SER B 1 23 ? 21.459 91.111 7.505 1.00 17.74 89 SER B CA 1
ATOM 781 C C . SER B 1 23 ? 22.559 92.029 7.982 1.00 18.04 89 SER B C 1
ATOM 782 O O . SER B 1 23 ? 23.150 92.779 7.197 1.00 17.16 89 SER B O 1
ATOM 785 N N . ALA B 1 24 ? 22.793 91.989 9.287 1.00 18.45 90 ALA B N 1
ATOM 786 C CA . ALA B 1 24 ? 23.901 92.699 9.893 1.00 19.13 90 ALA B CA 1
ATOM 787 C C . ALA B 1 24 ? 24.182 91.958 11.180 1.00 19.30 90 ALA B C 1
ATOM 788 O O . ALA B 1 24 ? 23.248 91.465 11.847 1.00 19.51 90 ALA B O 1
ATOM 790 N N . SER B 1 25 ? 25.456 91.852 11.532 1.00 19.66 91 SER B N 1
ATOM 791 C CA . SER B 1 25 ? 25.808 91.181 12.763 1.00 20.47 91 SER B CA 1
ATOM 792 C C . SER B 1 25 ? 25.201 89.767 12.709 1.00 20.29 91 SER B C 1
ATOM 793 O O . SER B 1 25 ? 25.327 89.075 11.702 1.00 20.36 91 SER B O 1
ATOM 796 N N . HIS B 1 26 ? 24.506 89.359 13.763 1.00 20.17 92 HIS B N 1
ATOM 797 C CA . HIS B 1 26 ? 23.954 88.007 13.831 1.00 20.45 92 HIS B CA 1
ATOM 798 C C . HIS B 1 26 ? 22.436 87.988 13.594 1.00 20.26 92 HIS B C 1
ATOM 799 O O . HIS B 1 26 ? 21.726 87.114 14.072 1.00 20.40 92 HIS B O 1
ATOM 806 N N . MET B 1 27 ? 21.939 88.947 12.828 1.00 20.93 93 MET B N 1
ATOM 807 C CA . MET B 1 27 ? 20.526 88.950 12.523 1.00 22.19 93 MET B CA 1
ATOM 808 C C . MET B 1 27 ? 20.197 89.221 11.086 1.00 20.92 93 MET B C 1
ATOM 809 O O . MET B 1 27 ? 20.941 89.877 10.374 1.00 20.23 93 MET B O 1
ATOM 814 N N . ILE B 1 28 ? 19.047 88.700 10.696 1.00 20.67 94 ILE B N 1
ATOM 815 C CA . ILE B 1 28 ? 18.485 88.909 9.384 1.00 20.56 94 ILE B CA 1
ATOM 816 C C . ILE B 1 28 ? 17.226 89.716 9.566 1.00 20.63 94 ILE B C 1
ATOM 817 O O . ILE B 1 28 ? 16.419 89.425 10.448 1.00 21.22 94 ILE B O 1
ATOM 822 N N . VAL B 1 29 ? 17.082 90.745 8.744 1.00 19.46 95 VAL B N 1
ATOM 823 C CA . VAL B 1 29 ? 15.873 91.519 8.690 1.00 19.71 95 VAL B CA 1
ATOM 824 C C . VAL B 1 29 ? 15.168 91.146 7.405 1.00 20.00 95 VAL B C 1
ATOM 825 O O . VAL B 1 29 ? 15.684 91.394 6.306 1.00 19.83 95 VAL B O 1
ATOM 829 N N . LEU B 1 30 ? 13.988 90.564 7.547 1.00 19.88 96 LEU B N 1
ATOM 830 C CA . LEU B 1 30 ? 13.220 90.142 6.409 1.00 21.04 96 LEU B CA 1
ATOM 831 C C . LEU B 1 30 ? 11.948 90.977 6.373 1.00 20.35 96 LEU B C 1
ATOM 832 O O . LEU B 1 30 ? 11.169 90.983 7.328 1.00 19.76 96 LEU B O 1
ATOM 837 N N . LYS B 1 31 ? 11.761 91.715 5.284 1.00 19.53 97 LYS B N 1
ATOM 838 C CA . LYS B 1 31 ? 10.595 92.578 5.127 1.00 19.61 97 LYS B CA 1
ATOM 839 C C . LYS B 1 31 ? 9.620 91.856 4.219 1.00 18.65 97 LYS B C 1
ATOM 840 O O . LYS B 1 31 ? 10.001 91.309 3.186 1.00 17.32 97 LYS B O 1
ATOM 846 N N . THR B 1 32 ? 8.360 91.876 4.613 1.00 18.00 98 THR B N 1
ATOM 847 C CA . THR B 1 32 ? 7.302 91.201 3.903 1.00 18.06 98 THR B CA 1
ATOM 848 C C . THR B 1 32 ? 6.305 92.249 3.493 1.00 18.52 98 THR B C 1
ATOM 849 O O . THR B 1 32 ? 6.430 93.425 3.835 1.00 18.14 98 THR B O 1
ATOM 853 N N . MET B 1 33 ? 5.299 91.824 2.757 1.00 18.61 99 MET B N 1
ATOM 854 C CA . MET B 1 33 ? 4.163 92.677 2.489 1.00 19.37 99 MET B CA 1
ATOM 855 C C . MET B 1 33 ? 3.476 93.051 3.808 1.00 18.95 99 MET B C 1
ATOM 856 O O . MET B 1 33 ? 3.605 92.325 4.781 1.00 18.64 99 MET B O 1
ATOM 861 N N . PRO B 1 34 ? 2.744 94.187 3.837 1.00 19.07 100 PRO B N 1
ATOM 862 C CA . PRO B 1 34 ? 1.999 94.558 5.024 1.00 19.08 100 PRO B CA 1
ATOM 863 C C . PRO B 1 34 ? 1.221 93.405 5.616 1.00 19.19 100 PRO B C 1
ATOM 864 O O . PRO B 1 34 ? 0.531 92.680 4.888 1.00 18.52 100 PRO B O 1
ATOM 868 N N . GLY B 1 35 ? 1.333 93.243 6.932 1.00 18.63 101 GLY B N 1
ATOM 869 C CA . GLY B 1 35 ? 0.506 92.297 7.645 1.00 19.16 101 GLY B CA 1
ATOM 870 C C . GLY B 1 35 ? 1.022 90.890 7.549 1.00 19.80 101 GLY B C 1
ATOM 871 O O . GLY B 1 35 ? 0.434 89.989 8.129 1.00 20.64 101 GLY B O 1
ATOM 872 N N . ASN B 1 36 ? 2.139 90.702 6.850 1.00 19.57 102 ASN B N 1
ATOM 873 C CA . ASN B 1 36 ? 2.621 89.351 6.591 1.00 19.94 102 ASN B CA 1
ATOM 874 C C . ASN B 1 36 ? 3.721 88.821 7.467 1.00 19.22 102 ASN B C 1
ATOM 875 O O . ASN B 1 36 ? 4.100 87.651 7.316 1.00 19.31 102 ASN B O 1
ATOM 880 N N . ALA B 1 37 ? 4.250 89.661 8.355 1.00 18.71 103 ALA B N 1
ATOM 881 C CA . ALA B 1 37 ? 5.391 89.260 9.155 1.00 18.75 103 ALA B CA 1
ATOM 882 C C . ALA B 1 37 ? 5.070 88.026 9.987 1.00 19.53 103 ALA B C 1
ATOM 883 O O . ALA B 1 37 ? 5.838 87.069 9.988 1.00 19.28 103 ALA B O 1
ATOM 885 N N . GLN B 1 38 ? 3.930 88.032 10.679 1.00 18.49 104 GLN B N 1
ATOM 886 C CA . GLN B 1 38 ? 3.589 86.887 11.522 1.00 18.44 104 GLN B CA 1
ATOM 887 C C . GLN B 1 38 ? 3.373 85.605 10.730 1.00 18.32 104 GLN B C 1
ATOM 888 O O . GLN B 1 38 ? 3.779 84.531 11.163 1.00 17.21 104 GLN B O 1
ATOM 894 N N . ALA B 1 39 ? 2.718 85.728 9.577 1.00 18.54 105 ALA B N 1
ATOM 895 C CA . ALA B 1 39 ? 2.442 84.579 8.712 1.00 17.79 105 ALA B CA 1
ATOM 896 C C . ALA B 1 39 ? 3.743 83.924 8.253 1.00 18.13 105 ALA B C 1
ATOM 897 O O . ALA B 1 39 ? 3.883 82.718 8.300 1.00 18.40 105 ALA B O 1
ATOM 899 N N . ILE B 1 40 ? 4.693 84.733 7.824 1.00 18.31 106 ILE B N 1
ATOM 900 C CA . ILE B 1 40 ? 5.960 84.216 7.334 1.00 19.41 106 ILE B CA 1
ATOM 901 C C . ILE B 1 40 ? 6.758 83.689 8.521 1.00 18.80 106 ILE B C 1
ATOM 902 O O . ILE B 1 40 ? 7.397 82.662 8.416 1.00 19.03 106 ILE B O 1
ATOM 907 N N . GLY B 1 41 ? 6.688 84.399 9.651 1.00 19.32 107 GLY B N 1
ATOM 908 C CA . GLY B 1 41 ? 7.355 83.981 10.886 1.00 18.78 107 GLY B CA 1
ATOM 909 C C . GLY B 1 41 ? 6.911 82.609 11.311 1.00 19.14 107 GLY B C 1
ATOM 910 O O . GLY B 1 41 ? 7.752 81.776 11.666 1.00 19.61 107 GLY B O 1
ATOM 911 N N . ALA B 1 42 ? 5.599 82.351 11.235 1.00 18.74 108 ALA B N 1
ATOM 912 C CA . ALA B 1 42 ? 5.053 81.033 11.555 1.00 17.87 108 ALA B CA 1
ATOM 913 C C . ALA B 1 42 ? 5.701 79.972 10.640 1.00 18.33 108 ALA B C 1
ATOM 914 O O . ALA B 1 42 ? 6.106 78.931 11.107 1.00 17.16 108 ALA B O 1
ATOM 916 N N . LEU B 1 43 ? 5.787 80.246 9.340 1.00 17.47 109 LEU B N 1
ATOM 917 C CA . LEU B 1 43 ? 6.449 79.303 8.429 1.00 18.00 109 LEU B CA 1
ATOM 918 C C . LEU B 1 43 ? 7.942 79.096 8.751 1.00 18.33 109 LEU B C 1
ATOM 919 O O . LEU B 1 43 ? 8.462 77.995 8.657 1.00 17.88 109 LEU B O 1
ATOM 924 N N . MET B 1 44 ? 8.633 80.165 9.122 1.00 19.31 110 MET B N 1
ATOM 925 C CA . MET B 1 44 ? 10.060 80.066 9.387 1.00 21.89 110 MET B CA 1
ATOM 926 C C . MET B 1 44 ? 10.304 79.310 10.669 1.00 20.87 110 MET B C 1
ATOM 927 O O . MET B 1 44 ? 11.247 78.504 10.770 1.00 19.32 110 MET B O 1
ATOM 932 N N . ASP B 1 45 ? 9.439 79.562 11.645 1.00 20.75 111 ASP B N 1
ATOM 933 C CA . ASP B 1 45 ? 9.493 78.813 12.905 1.00 21.48 111 ASP B CA 1
ATOM 934 C C . ASP B 1 45 ? 9.267 77.317 12.687 1.00 20.97 111 ASP B C 1
ATOM 935 O O . ASP B 1 45 ? 9.703 76.506 13.489 1.00 19.95 111 ASP B O 1
ATOM 940 N N . ASN B 1 46 ? 8.590 76.951 11.603 1.00 21.22 112 ASN B N 1
ATOM 941 C CA . ASN B 1 46 ? 8.345 75.534 11.337 1.00 22.58 112 ASN B CA 1
ATOM 942 C C . ASN B 1 46 ? 9.479 74.848 10.585 1.00 22.43 112 ASN B C 1
ATOM 943 O O . ASN B 1 46 ? 9.442 73.648 10.388 1.00 22.59 112 ASN B O 1
ATOM 948 N N . LEU B 1 47 ? 10.467 75.628 10.161 1.00 22.43 113 LEU B N 1
ATOM 949 C CA . LEU B 1 47 ? 11.660 75.106 9.532 1.00 22.89 113 LEU B CA 1
ATOM 950 C C . LEU B 1 47 ? 12.467 74.354 10.582 1.00 23.68 113 LEU B C 1
ATOM 951 O O . LEU B 1 47 ? 12.521 74.733 11.749 1.00 25.01 113 LEU B O 1
ATOM 956 N N . ASP B 1 48 ? 13.142 73.305 10.203 1.00 23.79 114 ASP B N 1
ATOM 957 C CA . ASP B 1 48 ? 13.858 72.633 11.269 1.00 25.09 114 ASP B CA 1
ATOM 958 C C . ASP B 1 48 ? 15.294 73.116 11.297 1.00 24.56 114 ASP B C 1
ATOM 959 O O . ASP B 1 48 ? 16.213 72.334 11.048 1.00 25.79 114 ASP B O 1
ATOM 964 N N . TRP B 1 49 ? 15.465 74.422 11.553 1.00 23.81 115 TRP B N 1
ATOM 965 C CA . TRP B 1 49 ? 16.771 75.069 11.400 1.00 22.55 115 TRP B CA 1
ATOM 966 C C . TRP B 1 49 ? 17.385 75.431 12.736 1.00 22.12 115 TRP B C 1
ATOM 967 O O . TRP B 1 49 ? 17.037 76.438 13.352 1.00 22.10 115 TRP B O 1
ATOM 978 N N . ASP B 1 50 ? 18.312 74.588 13.162 1.00 21.33 116 ASP B N 1
ATOM 979 C CA . ASP B 1 50 ? 18.931 74.725 14.462 1.00 21.28 116 ASP B CA 1
ATOM 980 C C . ASP B 1 50 ? 19.621 76.064 14.634 1.00 20.91 116 ASP B C 1
ATOM 981 O O . ASP B 1 50 ? 19.642 76.604 15.729 1.00 20.84 116 ASP B O 1
ATOM 986 N N . GLU B 1 51 ? 20.168 76.588 13.540 1.00 20.58 117 GLU B N 1
ATOM 987 C CA . GLU B 1 51 ? 20.898 77.854 13.535 1.00 20.92 117 GLU B CA 1
ATOM 988 C C . GLU B 1 51 ? 20.029 79.070 13.766 1.00 21.19 117 GLU B C 1
ATOM 989 O O . GLU B 1 51 ? 20.542 80.133 14.066 1.00 21.31 117 GLU B O 1
ATOM 995 N N . MET B 1 52 ? 18.725 78.918 13.591 1.00 20.87 118 MET B N 1
ATOM 996 C CA . MET B 1 52 ? 17.799 80.012 13.743 1.00 22.71 118 MET B CA 1
ATOM 997 C C . MET B 1 52 ? 17.422 80.024 15.219 1.00 20.60 118 MET B C 1
ATOM 998 O O . MET B 1 52 ? 16.728 79.129 15.695 1.00 19.88 118 MET B O 1
ATOM 1003 N N . MET B 1 53 ? 17.930 81.011 15.949 1.00 19.56 119 MET B N 1
ATOM 1004 C CA . MET B 1 53 ? 17.648 81.091 17.379 1.00 19.95 119 MET B CA 1
ATOM 1005 C C . MET B 1 53 ? 16.173 81.414 17.611 1.00 18.70 119 MET B C 1
ATOM 1006 O O . MET B 1 53 ? 15.546 80.885 18.532 1.00 17.99 119 MET B O 1
ATOM 1011 N N . GLY B 1 54 ? 15.624 82.265 16.755 1.00 18.19 120 GLY B N 1
ATOM 1012 C CA . GLY B 1 54 ? 14.203 82.567 16.801 1.00 18.90 120 GLY B CA 1
ATOM 1013 C C . GLY B 1 54 ? 13.850 83.685 15.847 1.00 19.48 120 GLY B C 1
ATOM 1014 O O . GLY B 1 54 ? 14.719 84.250 15.189 1.00 19.35 120 GLY B O 1
ATOM 1015 N N . THR B 1 55 ? 12.567 83.963 15.726 1.00 18.98 121 THR B N 1
ATOM 1016 C CA . THR B 1 55 ? 12.136 85.079 14.903 1.00 20.71 121 THR B CA 1
ATOM 1017 C C . THR B 1 55 ? 11.245 85.924 15.768 1.00 20.60 121 THR B C 1
ATOM 1018 O O . THR B 1 55 ? 10.541 85.396 16.621 1.00 19.74 121 THR B O 1
ATOM 1022 N N . ILE B 1 56 ? 11.294 87.236 15.563 1.00 21.22 122 ILE B N 1
ATOM 1023 C CA . ILE B 1 56 ? 10.346 88.131 16.171 1.00 21.64 122 ILE B CA 1
ATOM 1024 C C . ILE B 1 56 ? 9.762 88.917 15.012 1.00 20.44 122 ILE B C 1
ATOM 1025 O O . ILE B 1 56 ? 10.509 89.458 14.181 1.00 20.12 122 ILE B O 1
ATOM 1030 N N . CYS B 1 57 ? 8.444 88.903 14.936 1.00 18.82 123 CYS B N 1
ATOM 1031 C CA . CYS B 1 57 ? 7.713 89.478 13.834 1.00 18.98 123 CYS B CA 1
ATOM 1032 C C . CYS B 1 57 ? 6.888 90.666 14.268 1.00 19.26 123 CYS B C 1
ATOM 1033 O O . CYS B 1 57 ? 6.207 90.625 15.271 1.00 19.29 123 CYS B O 1
ATOM 1036 N N . GLY B 1 58 ? 6.960 91.714 13.468 1.00 19.06 124 GLY B N 1
ATOM 1037 C CA . GLY B 1 58 ? 6.173 92.893 13.691 1.00 19.03 124 GLY B CA 1
ATOM 1038 C C . GLY B 1 58 ? 4.961 92.811 12.813 1.00 19.69 124 GLY B C 1
ATOM 1039 O O . GLY B 1 58 ? 4.220 91.858 12.870 1.00 20.22 124 GLY B O 1
ATOM 1040 N N . ASP B 1 59 ? 4.783 93.808 11.974 1.00 18.64 125 ASP B N 1
ATOM 1041 C CA . ASP B 1 59 ? 3.693 93.765 11.024 1.00 18.53 125 ASP B CA 1
ATOM 1042 C C . ASP B 1 59 ? 4.143 93.335 9.667 1.00 18.86 125 ASP B C 1
ATOM 1043 O O . ASP B 1 59 ? 3.501 92.512 9.026 1.00 19.61 125 ASP B O 1
ATOM 1048 N N . ASP B 1 60 ? 5.232 93.935 9.223 1.00 18.73 126 ASP B N 1
ATOM 1049 C CA . ASP B 1 60 ? 5.740 93.613 7.889 1.00 19.42 126 ASP B CA 1
ATOM 1050 C C . ASP B 1 60 ? 7.230 93.335 7.930 1.00 19.97 126 ASP B C 1
ATOM 1051 O O . ASP B 1 60 ? 7.881 93.309 6.891 1.00 20.53 126 ASP B O 1
ATOM 1056 N N . THR B 1 61 ? 7.779 93.162 9.130 1.00 19.50 127 THR B N 1
ATOM 1057 C CA . THR B 1 61 ? 9.200 92.925 9.240 1.00 19.87 127 THR B CA 1
ATOM 1058 C C . THR B 1 61 ? 9.447 91.825 10.225 1.00 20.18 127 THR B C 1
ATOM 1059 O O . THR B 1 61 ? 8.819 91.756 11.284 1.00 20.62 127 THR B O 1
ATOM 1063 N N . ILE B 1 62 ? 10.377 90.961 9.864 1.00 20.40 128 ILE B N 1
ATOM 1064 C CA . ILE B 1 62 ? 10.742 89.848 10.701 1.00 20.16 128 ILE B CA 1
ATOM 1065 C C . ILE B 1 62 ? 12.210 90.008 11.042 1.00 20.29 128 ILE B C 1
ATOM 1066 O O . ILE B 1 62 ? 13.034 90.304 10.156 1.00 19.39 128 ILE B O 1
ATOM 1071 N N . LEU B 1 63 ? 12.522 89.849 12.325 1.00 19.42 129 LEU B N 1
ATOM 1072 C CA . LEU B 1 63 ? 13.900 89.786 12.738 1.00 20.33 129 LEU B CA 1
ATOM 1073 C C . LEU B 1 63 ? 14.219 88.330 13.020 1.00 20.59 129 LEU B C 1
ATOM 1074 O O . LEU B 1 63 ? 13.522 87.665 13.793 1.00 20.51 129 LEU B O 1
ATOM 1079 N N . ILE B 1 64 ? 15.243 87.826 12.353 1.00 20.62 130 ILE B N 1
ATOM 1080 C CA . ILE B 1 64 ? 15.648 86.448 12.548 1.00 20.92 130 ILE B CA 1
ATOM 1081 C C . ILE B 1 64 ? 16.959 86.532 13.281 1.00 21.18 130 ILE B C 1
ATOM 1082 O O . ILE B 1 64 ? 17.876 87.207 12.833 1.00 21.34 130 ILE B O 1
ATOM 1087 N N . ILE B 1 65 ? 17.034 85.860 14.418 1.00 19.88 131 ILE B N 1
ATOM 1088 C CA . ILE B 1 65 ? 18.209 85.961 15.247 1.00 19.69 131 ILE B CA 1
ATOM 1089 C C . ILE B 1 65 ? 18.981 84.664 15.073 1.00 19.50 131 ILE B C 1
ATOM 1090 O O . ILE B 1 65 ? 18.408 83.587 15.217 1.00 19.66 131 ILE B O 1
ATOM 1095 N N . CYS B 1 66 ? 20.259 84.778 14.756 1.00 19.15 132 CYS B N 1
ATOM 1096 C CA . CYS B 1 66 ? 21.175 83.639 14.815 1.00 19.73 132 CYS B CA 1
ATOM 1097 C C . CYS B 1 66 ? 22.229 83.971 15.845 1.00 19.27 132 CYS B C 1
ATOM 1098 O O . CYS B 1 66 ? 22.275 85.090 16.316 1.00 19.25 132 CYS B O 1
ATOM 1101 N N . ARG B 1 67 ? 23.056 83.000 16.211 1.00 18.95 133 ARG B N 1
ATOM 1102 C CA . ARG B 1 67 ? 24.019 83.213 17.275 1.00 19.41 133 ARG B CA 1
ATOM 1103 C C . ARG B 1 67 ? 25.193 84.048 16.787 1.00 19.72 133 ARG B C 1
ATOM 1104 O O . ARG B 1 67 ? 25.758 84.830 17.540 1.00 20.03 133 ARG B O 1
ATOM 1112 N N . THR B 1 68 ? 25.558 83.868 15.519 1.00 19.77 134 THR B N 1
ATOM 1113 C CA . THR B 1 68 ? 26.803 84.404 14.995 1.00 19.04 134 THR B CA 1
ATOM 1114 C C . THR B 1 68 ? 26.568 84.905 13.592 1.00 18.98 134 THR B C 1
ATOM 1115 O O . THR B 1 68 ? 25.618 84.487 12.939 1.00 18.90 134 THR B O 1
ATOM 1119 N N . PRO B 1 69 ? 27.407 85.837 13.129 1.00 19.09 135 PRO B N 1
ATOM 1120 C CA . PRO B 1 69 ? 27.355 86.292 11.735 1.00 18.75 135 PRO B CA 1
ATOM 1121 C C . PRO B 1 69 ? 27.477 85.137 10.721 1.00 19.16 135 PRO B C 1
ATOM 1122 O O . PRO B 1 69 ? 26.810 85.155 9.689 1.00 18.72 135 PRO B O 1
ATOM 1126 N N . GLU B 1 70 ? 28.316 84.144 11.003 1.00 18.64 136 GLU B N 1
ATOM 1127 C CA . GLU B 1 70 ? 28.449 82.998 10.090 1.00 19.52 136 GLU B CA 1
ATOM 1128 C C . GLU B 1 70 ? 27.143 82.215 9.967 1.00 19.33 136 GLU B C 1
ATOM 1129 O O . GLU B 1 70 ? 26.732 81.868 8.857 1.00 19.19 136 GLU B O 1
ATOM 1135 N N . ASP B 1 71 ? 26.502 81.930 11.101 1.00 18.87 137 ASP B N 1
ATOM 1136 C CA . ASP B 1 71 ? 25.206 81.266 11.090 1.00 19.60 137 ASP B CA 1
ATOM 1137 C C . ASP B 1 71 ? 24.202 82.136 10.363 1.00 19.17 137 ASP B C 1
ATOM 1138 O O . ASP B 1 71 ? 23.388 81.639 9.592 1.00 20.11 137 ASP B O 1
ATOM 1143 N N . THR B 1 72 ? 24.285 83.442 10.588 1.00 19.00 138 THR B N 1
ATOM 1144 C CA . THR B 1 72 ? 23.353 84.398 9.985 1.00 19.08 138 THR B CA 1
ATOM 1145 C C . THR B 1 72 ? 23.457 84.356 8.464 1.00 18.88 138 THR B C 1
ATOM 1146 O O . THR B 1 72 ? 22.438 84.267 7.782 1.00 18.30 138 THR B O 1
ATOM 1150 N N . GLU B 1 73 ? 24.688 84.379 7.948 1.00 18.42 139 GLU B N 1
ATOM 1151 C CA . GLU B 1 73 ? 24.925 84.275 6.508 1.00 19.65 139 GLU B CA 1
ATOM 1152 C C . GLU B 1 73 ? 24.376 82.974 5.941 1.00 19.02 139 GLU B C 1
ATOM 1153 O O . GLU B 1 73 ? 23.747 82.977 4.896 1.00 18.54 139 GLU B O 1
ATOM 1159 N N . GLY B 1 74 ? 24.641 81.867 6.633 1.00 19.28 140 GLY B N 1
ATOM 1160 C CA . GLY B 1 74 ? 24.119 80.553 6.261 1.00 19.07 140 GLY B CA 1
ATOM 1161 C C . GLY B 1 74 ? 22.604 80.575 6.132 1.00 18.98 140 GLY B C 1
ATOM 1162 O O . GLY B 1 74 ? 22.053 80.186 5.095 1.00 18.53 140 GLY B O 1
ATOM 1163 N N . VAL B 1 75 ? 21.937 81.037 7.186 1.00 19.05 141 VAL B N 1
ATOM 1164 C CA . VAL B 1 75 ? 20.475 81.130 7.198 1.00 19.53 141 VAL B CA 1
ATOM 1165 C C . VAL B 1 75 ? 19.941 82.062 6.091 1.00 19.44 141 VAL B C 1
ATOM 1166 O O . VAL B 1 75 ? 19.033 81.687 5.340 1.00 19.25 141 VAL B O 1
ATOM 1170 N N . LYS B 1 76 ? 20.521 83.253 5.974 1.00 19.56 142 LYS B N 1
ATOM 1171 C CA . 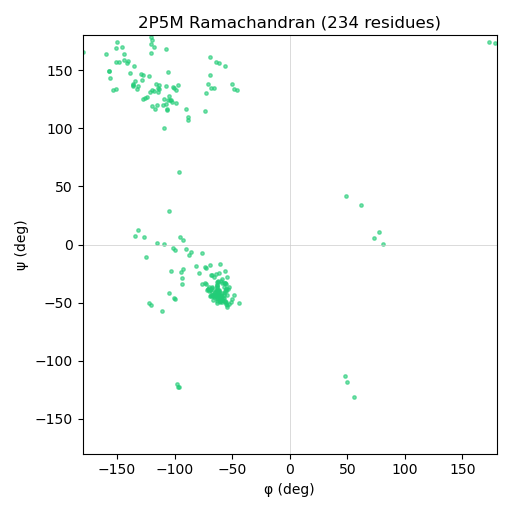LYS B 1 76 ? 20.145 84.176 4.899 1.00 19.61 142 LYS B CA 1
ATOM 1172 C C . LYS B 1 76 ? 20.311 83.527 3.510 1.00 19.68 142 LYS B C 1
ATOM 1173 O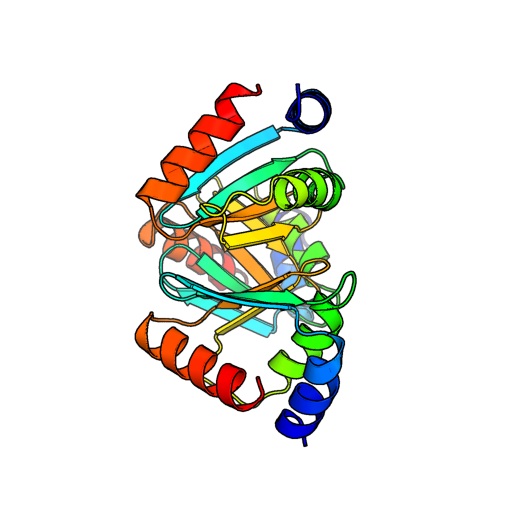 O . LYS B 1 76 ? 19.409 83.581 2.689 1.00 19.33 142 LYS B O 1
ATOM 1179 N N . ASN B 1 77 ? 21.460 82.911 3.266 1.00 19.39 143 ASN B N 1
ATOM 1180 C CA . ASN B 1 77 ? 21.691 82.207 2.009 1.00 19.98 143 ASN B CA 1
ATOM 1181 C C . ASN B 1 77 ? 20.660 81.117 1.731 1.00 20.21 143 ASN B C 1
ATOM 1182 O O . ASN B 1 77 ? 20.255 80.929 0.592 1.00 20.26 143 ASN B O 1
ATOM 1187 N N . ARG B 1 78 ? 20.214 80.419 2.769 1.00 20.56 144 ARG B N 1
ATOM 1188 C CA . ARG B 1 78 ? 19.186 79.393 2.584 1.00 21.16 144 ARG B CA 1
ATOM 1189 C C . ARG B 1 78 ? 17.819 80.003 2.254 1.00 20.61 144 ARG B C 1
ATOM 1190 O O . ARG B 1 78 ? 17.072 79.471 1.433 1.00 20.83 144 ARG B O 1
ATOM 1198 N N . LEU B 1 79 ? 17.520 81.144 2.858 1.00 20.10 145 LEU B N 1
ATOM 1199 C CA . LEU B 1 79 ? 16.302 81.890 2.523 1.00 19.70 145 LEU B CA 1
ATOM 1200 C C . LEU B 1 79 ? 16.359 82.479 1.108 1.00 19.91 145 LEU B C 1
ATOM 1201 O O . LEU B 1 79 ? 15.394 82.377 0.352 1.00 19.88 145 LEU B O 1
ATOM 1206 N N . LEU B 1 80 ? 17.510 83.046 0.748 1.00 20.21 146 LEU B N 1
ATOM 1207 C CA . LEU B 1 80 ? 17.780 83.560 -0.602 1.00 20.84 146 LEU B CA 1
ATOM 1208 C C . LEU B 1 80 ? 17.574 82.524 -1.713 1.00 21.58 146 LEU B C 1
ATOM 1209 O O . LEU B 1 80 ? 17.134 82.860 -2.813 1.00 20.86 146 LEU B O 1
ATOM 1214 N N . GLU B 1 81 ? 17.879 81.269 -1.405 1.00 22.93 147 GLU B N 1
ATOM 1215 C CA . GLU B 1 81 ? 17.685 80.161 -2.334 1.00 25.16 147 GLU B CA 1
ATOM 1216 C C . GLU B 1 81 ? 16.220 79.913 -2.686 1.00 26.08 147 GLU B C 1
ATOM 1217 O O . GLU B 1 81 ? 15.913 79.375 -3.750 1.00 25.90 147 GLU B O 1
ATOM 1223 N N . LEU B 1 82 ? 15.323 80.313 -1.792 1.00 27.85 148 LEU B N 1
ATOM 1224 C CA . LEU B 1 82 ? 13.886 80.299 -2.069 1.00 29.53 148 LEU B CA 1
ATOM 1225 C C . LEU B 1 82 ? 13.458 81.612 -2.744 1.00 30.99 148 LEU B C 1
ATOM 1226 O O . LEU B 1 82 ? 12.336 81.727 -3.237 1.00 31.51 148 LEU B O 1
ATOM 1231 N N . LEU B 1 83 ? 14.391 82.568 -2.780 1.00 32.52 149 LEU B N 1
ATOM 1232 C CA . LEU B 1 83 ? 14.173 83.998 -3.100 1.00 33.59 149 LEU B CA 1
ATOM 1233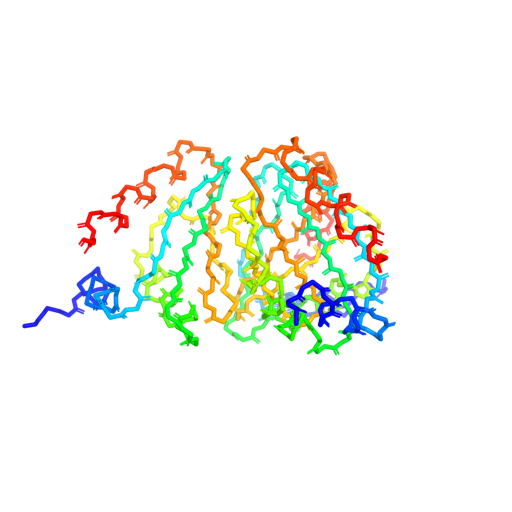 C C . LEU B 1 83 ? 13.602 84.814 -1.937 1.00 34.51 149 LEU B C 1
ATOM 1234 O O . LEU B 1 83 ? 14.338 85.575 -1.300 1.00 35.45 149 LEU B O 1
ATOM 1240 N N . ASN C 1 5 ? 10.376 119.614 7.054 1.00 27.72 71 ASN C N 1
ATOM 1241 C CA . ASN C 1 5 ? 8.899 119.395 7.085 1.00 27.01 71 ASN C CA 1
ATOM 1242 C C . ASN C 1 5 ? 8.489 117.923 6.893 1.00 26.59 71 ASN C C 1
ATOM 1243 O O . ASN C 1 5 ? 7.555 117.460 7.547 1.00 26.34 71 ASN C O 1
ATOM 1248 N N . PRO C 1 6 ? 9.183 117.169 6.012 1.00 26.06 72 PRO C N 1
ATOM 1249 C CA . PRO C 1 6 ? 8.835 115.744 5.870 1.00 25.88 72 PRO C CA 1
ATOM 1250 C C . PRO C 1 6 ? 8.892 114.946 7.174 1.00 25.28 72 PRO C C 1
ATOM 1251 O O . PRO C 1 6 ? 8.238 113.889 7.297 1.00 25.76 72 PRO C O 1
ATOM 1255 N N . LEU C 1 7 ? 9.661 115.430 8.147 1.00 24.34 73 LEU C N 1
ATOM 1256 C CA . LEU C 1 7 ? 9.729 114.737 9.451 1.00 23.23 73 LEU C CA 1
ATOM 1257 C C . LEU C 1 7 ? 8.687 115.228 10.460 1.00 22.25 73 LEU C C 1
ATOM 1258 O O . LEU C 1 7 ? 8.564 114.666 11.553 1.00 21.97 73 LEU C O 1
ATOM 1263 N N . SER C 1 8 ? 7.926 116.253 10.074 1.00 21.59 74 SER C N 1
ATOM 1264 C CA . SER C 1 8 ? 6.960 116.903 10.960 1.00 21.59 74 SER C CA 1
ATOM 1265 C C . SER C 1 8 ? 5.977 115.886 11.539 1.00 21.72 74 SER C C 1
ATOM 1266 O O . SER C 1 8 ? 5.594 115.974 12.707 1.00 21.03 74 SER C O 1
ATOM 1269 N N . LYS C 1 9 ? 5.579 114.923 10.712 1.00 21.84 75 LYS C N 1
ATOM 1270 C CA . LYS C 1 9 ? 4.609 113.928 11.119 1.00 22.57 75 LYS C CA 1
ATOM 1271 C C . LYS C 1 9 ? 5.227 113.054 12.198 1.00 22.02 75 LYS C C 1
ATOM 1272 O O . LYS C 1 9 ? 4.607 112.808 13.231 1.00 22.66 75 LYS C O 1
ATOM 1278 N N . LEU C 1 10 ? 6.452 112.591 11.964 1.00 21.50 76 LEU C N 1
ATOM 1279 C CA . LEU C 1 10 ? 7.167 111.789 12.942 1.00 21.07 76 LEU C CA 1
ATOM 1280 C C . LEU C 1 10 ? 7.467 112.585 14.211 1.00 20.83 76 LEU C C 1
ATOM 1281 O O . LEU C 1 10 ? 7.293 112.065 15.321 1.00 21.03 76 LEU C O 1
ATOM 1286 N N . LYS C 1 11 ? 7.913 113.829 14.045 1.00 20.03 77 LYS C N 1
ATOM 1287 C CA . LYS C 1 11 ? 8.134 114.709 15.182 1.00 20.25 77 LYS C CA 1
ATOM 1288 C C . LYS C 1 11 ? 6.858 114.835 16.015 1.00 20.65 77 LYS C C 1
ATOM 1289 O O . LYS C 1 11 ? 6.885 114.622 17.219 1.00 20.57 77 LYS C O 1
ATOM 1295 N N . ARG C 1 12 ? 5.740 115.147 15.363 1.00 20.93 78 ARG C N 1
ATOM 1296 C CA . ARG C 1 12 ? 4.458 115.266 16.053 1.00 21.41 78 ARG C CA 1
ATOM 1297 C C . ARG C 1 12 ? 4.184 114.000 16.859 1.00 21.19 78 ARG C C 1
ATOM 1298 O O . ARG C 1 12 ? 3.896 114.056 18.065 1.00 21.44 78 ARG C O 1
ATOM 1306 N N . ALA C 1 13 ? 4.293 112.848 16.203 1.00 20.77 79 ALA C N 1
ATOM 1307 C CA . ALA C 1 13 ? 3.988 111.586 16.844 1.00 20.32 79 ALA C CA 1
ATOM 1308 C C . ALA C 1 13 ? 4.908 111.319 18.030 1.00 19.76 79 ALA C C 1
ATOM 1309 O O . ALA C 1 13 ? 4.450 110.868 19.082 1.00 20.41 79 ALA C O 1
ATOM 1311 N N . LEU C 1 14 ? 6.199 111.587 17.859 1.00 18.62 80 LEU C N 1
ATOM 1312 C CA . LEU C 1 14 ? 7.169 111.423 18.946 1.00 17.96 80 LEU C CA 1
ATOM 1313 C C . LEU C 1 14 ? 6.861 112.367 20.120 1.00 18.53 80 LEU C C 1
ATOM 1314 O O . LEU C 1 14 ? 6.976 111.981 21.289 1.00 17.76 80 LEU C O 1
ATOM 1319 N N . MET C 1 15 ? 6.459 113.596 19.809 1.00 17.93 81 MET C N 1
ATOM 1320 C CA . MET C 1 15 ? 6.144 114.551 20.848 1.00 19.34 81 MET C CA 1
ATOM 1321 C C . MET C 1 15 ? 5.023 114.081 21.776 1.00 18.85 81 MET C C 1
ATOM 1322 O O . MET C 1 15 ? 4.991 114.443 22.953 1.00 18.95 81 MET C O 1
ATOM 1327 N N . ASP C 1 16 ? 4.103 113.305 21.238 1.00 19.50 82 ASP C N 1
ATOM 1328 C CA . ASP C 1 16 ? 3.030 112.709 22.024 1.00 20.57 82 ASP C CA 1
ATOM 1329 C C . ASP C 1 16 ? 3.269 111.311 22.538 1.00 20.39 82 ASP C C 1
ATOM 1330 O O . ASP C 1 16 ? 2.662 110.918 23.534 1.00 20.17 82 ASP C O 1
ATOM 1335 N N . ALA C 1 17 ? 4.146 110.555 21.892 1.00 19.90 83 ALA C N 1
ATOM 1336 C CA . ALA C 1 17 ? 4.271 109.160 22.271 1.00 19.53 83 ALA C CA 1
ATOM 1337 C C . ALA C 1 17 ? 5.652 108.697 22.645 1.00 19.48 83 ALA C C 1
ATOM 1338 O O . ALA C 1 17 ? 5.785 107.577 23.132 1.00 20.27 83 ALA C O 1
ATOM 1340 N N . PHE C 1 18 ? 6.678 109.504 22.393 1.00 18.38 84 PHE C N 1
ATOM 1341 C CA . PHE C 1 18 ? 8.032 109.067 22.707 1.00 18.09 84 PHE C CA 1
ATOM 1342 C C . PHE C 1 18 ? 8.257 108.961 24.221 1.00 18.11 84 PHE C C 1
ATOM 1343 O O . PHE C 1 18 ? 7.923 109.885 24.966 1.00 18.10 84 PHE C O 1
ATOM 1351 N N . VAL C 1 19 ? 8.869 107.861 24.651 1.00 18.98 85 VAL C N 1
ATOM 1352 C CA . VAL C 1 19 ? 9.282 107.701 26.046 1.00 19.32 85 VAL C CA 1
ATOM 1353 C C . VAL C 1 19 ? 10.805 107.718 26.185 1.00 20.05 85 VAL C C 1
ATOM 1354 O O . VAL C 1 19 ? 11.338 108.504 26.938 1.00 19.90 85 VAL C O 1
ATOM 1358 N N . LYS C 1 20 ? 11.500 106.820 25.494 1.00 20.81 86 LYS C N 1
ATOM 1359 C CA . LYS C 1 20 ? 12.953 106.869 25.522 1.00 21.44 86 LYS C CA 1
ATOM 1360 C C . LYS C 1 20 ? 13.602 106.153 24.374 1.00 20.83 86 LYS C C 1
ATOM 1361 O O . LYS C 1 20 ? 12.959 105.407 23.639 1.00 21.31 86 LYS C O 1
ATOM 1367 N N . ILE C 1 21 ? 14.879 106.451 24.191 1.00 20.07 87 ILE C N 1
ATOM 1368 C CA . ILE C 1 21 ? 15.640 105.847 23.131 1.00 20.44 87 ILE C CA 1
ATOM 1369 C C . ILE C 1 21 ? 16.954 105.417 23.755 1.00 20.05 87 ILE C C 1
ATOM 1370 O O . ILE C 1 21 ? 17.491 106.087 24.638 1.00 20.42 87 ILE C O 1
ATOM 1375 N N . ASP C 1 22 ? 17.436 104.257 23.356 1.00 19.82 88 ASP C N 1
ATOM 1376 C CA . ASP C 1 22 ? 18.791 103.872 23.670 1.00 19.52 88 ASP C CA 1
ATOM 1377 C C . ASP C 1 22 ? 19.290 103.064 22.499 1.00 18.71 88 ASP C C 1
ATOM 1378 O O . ASP C 1 22 ? 18.532 102.733 21.603 1.00 18.59 88 ASP C O 1
ATOM 1383 N N . SER C 1 23 ? 20.574 102.781 22.474 1.00 18.11 89 SER C N 1
ATOM 1384 C CA . SER C 1 23 ? 21.085 101.931 21.430 1.00 17.62 89 SER C CA 1
ATOM 1385 C C . SER C 1 23 ? 22.189 101.071 21.999 1.00 17.10 89 SER C C 1
ATOM 1386 O O . SER C 1 23 ? 22.782 101.396 23.019 1.00 16.37 89 SER C O 1
ATOM 1389 N N . ALA C 1 24 ? 22.450 99.969 21.316 1.00 17.35 90 ALA C N 1
ATOM 1390 C CA . ALA C 1 24 ? 23.545 99.085 21.643 1.00 17.40 90 ALA C CA 1
ATOM 1391 C C . ALA C 1 24 ? 23.889 98.415 20.331 1.00 17.58 90 ALA C C 1
ATOM 1392 O O . ALA C 1 24 ? 22.988 97.948 19.624 1.00 16.90 90 ALA C O 1
ATOM 1394 N N . SER C 1 25 ? 25.181 98.365 20.007 1.00 17.65 91 SER C N 1
ATOM 1395 C CA . SER C 1 25 ? 25.644 97.743 18.761 1.00 17.98 91 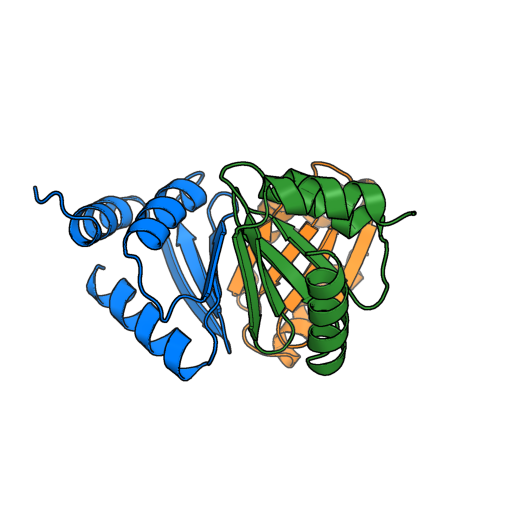SER C CA 1
ATOM 1396 C C . SER C 1 25 ? 24.865 98.259 17.541 1.00 18.01 91 SER C C 1
ATOM 1397 O O . SER C 1 25 ? 24.860 99.451 17.272 1.00 17.58 91 SER C O 1
ATOM 1400 N N . HIS C 1 26 ? 24.169 97.353 16.848 1.00 18.33 92 HIS C N 1
ATOM 1401 C CA . HIS C 1 26 ? 23.504 97.637 15.569 1.00 19.46 92 HIS C CA 1
ATOM 1402 C C . HIS C 1 26 ? 22.054 98.058 15.761 1.00 19.63 92 HIS C C 1
ATOM 1403 O O . HIS C 1 26 ? 21.334 98.265 14.792 1.00 19.20 92 HIS C O 1
ATOM 1410 N N . MET C 1 27 ? 21.636 98.182 17.017 1.00 19.71 93 MET C N 1
ATOM 1411 C CA . MET C 1 27 ? 20.245 98.332 17.354 1.00 21.22 93 MET C CA 1
ATOM 1412 C C . MET C 1 27 ? 19.929 99.587 18.135 1.00 19.31 93 MET C C 1
ATOM 1413 O O . MET C 1 27 ? 20.708 100.032 18.970 1.00 18.41 93 MET C O 1
ATOM 1418 N N . ILE C 1 28 ? 18.762 100.133 17.853 1.00 18.32 94 ILE C N 1
ATOM 1419 C CA . ILE C 1 28 ? 18.214 101.226 18.621 1.00 17.72 94 ILE C CA 1
ATOM 1420 C C . ILE C 1 28 ? 16.932 100.712 19.207 1.00 18.07 94 ILE C C 1
ATOM 1421 O O . ILE C 1 28 ? 16.113 100.122 18.497 1.00 18.43 94 ILE C O 1
ATOM 1426 N N . VAL C 1 29 ? 16.752 100.932 20.501 1.00 18.05 95 VAL C N 1
ATOM 1427 C CA . VAL C 1 29 ? 15.515 100.554 21.162 1.00 18.77 95 VAL C CA 1
ATOM 1428 C C . VAL C 1 29 ? 14.809 101.840 21.503 1.00 19.04 95 VAL C C 1
ATOM 1429 O O . VAL C 1 29 ? 15.341 102.680 22.234 1.00 20.06 95 VAL C O 1
ATOM 1433 N N . LEU C 1 30 ? 13.614 101.999 20.961 1.00 19.57 96 LEU C N 1
ATOM 1434 C CA . LEU C 1 30 ? 12.862 103.216 21.161 1.00 20.39 96 LEU C CA 1
ATOM 1435 C C . LEU C 1 30 ? 11.560 102.842 21.851 1.00 20.13 96 LEU C C 1
ATOM 1436 O O . LEU C 1 30 ? 10.773 102.051 21.345 1.00 20.37 96 LEU C O 1
ATOM 1441 N N . LYS C 1 31 ? 11.360 103.390 23.031 1.00 20.57 97 LYS C N 1
ATOM 1442 C CA . LYS C 1 31 ? 10.158 103.098 23.790 1.00 20.99 97 LYS C CA 1
ATOM 1443 C C . LYS C 1 31 ? 9.161 104.206 23.560 1.00 20.60 97 LYS C C 1
ATOM 1444 O O . LYS C 1 31 ? 9.521 105.386 23.537 1.00 21.08 97 LYS C O 1
ATOM 1450 N N . THR C 1 32 ? 7.915 103.802 23.378 1.00 19.96 98 THR C N 1
ATOM 1451 C CA . THR C 1 32 ? 6.816 104.714 23.134 1.00 19.70 98 THR C CA 1
ATOM 1452 C C . THR C 1 32 ? 5.800 104.522 24.238 1.00 19.42 98 THR C C 1
ATOM 1453 O O . THR C 1 32 ? 5.947 103.631 25.092 1.00 18.55 98 THR C O 1
ATOM 1457 N N . MET C 1 33 ? 4.736 105.307 24.172 1.00 18.94 99 MET C N 1
ATOM 1458 C CA . MET C 1 33 ? 3.557 105.091 25.006 1.00 18.90 99 MET C CA 1
ATOM 1459 C C . MET C 1 33 ? 2.919 103.765 24.638 1.00 18.24 99 MET C C 1
ATOM 1460 O O . MET C 1 33 ? 3.160 103.255 23.541 1.00 17.77 99 MET C O 1
ATOM 1465 N N . PRO C 1 34 ? 2.142 103.162 25.567 1.00 18.35 100 PRO C N 1
ATOM 1466 C CA . PRO C 1 34 ? 1.496 101.908 25.204 1.00 17.99 100 PRO C CA 1
ATOM 1467 C C . PRO C 1 34 ? 0.741 101.971 23.893 1.00 18.00 100 PRO C C 1
ATOM 1468 O O . PRO C 1 34 ? 0.036 102.957 23.587 1.00 16.81 100 PRO C O 1
ATOM 1472 N N . GLY C 1 35 ? 0.903 100.907 23.124 1.00 16.85 101 GLY C N 1
ATOM 1473 C CA . GLY C 1 35 ? 0.208 100.761 21.871 1.00 19.05 101 GLY C CA 1
ATOM 1474 C C . GLY C 1 35 ? 0.708 101.640 20.749 1.00 19.66 101 GLY C C 1
ATOM 1475 O O . GLY C 1 35 ? 0.086 101.673 19.719 1.00 21.00 101 GLY C O 1
ATOM 1476 N N . ASN C 1 36 ? 1.802 102.377 20.950 1.00 20.57 102 ASN C N 1
ATOM 1477 C CA . ASN C 1 36 ? 2.293 103.295 19.919 1.00 20.41 102 ASN C CA 1
ATOM 1478 C C . ASN C 1 36 ? 3.462 102.818 19.091 1.00 20.26 102 ASN C C 1
ATOM 1479 O O . ASN C 1 36 ? 3.899 103.529 18.198 1.00 19.55 102 ASN C O 1
ATOM 1484 N N . ALA C 1 37 ? 3.989 101.637 19.397 1.00 19.56 103 ALA C N 1
ATOM 1485 C CA . ALA C 1 37 ? 5.180 101.152 18.697 1.00 19.57 103 ALA C CA 1
ATOM 1486 C C . ALA C 1 37 ? 4.965 100.996 17.181 1.00 19.71 103 ALA C C 1
ATOM 1487 O O . ALA C 1 37 ? 5.773 101.475 16.374 1.00 20.09 103 ALA C O 1
ATOM 1489 N N . GLN C 1 38 ? 3.874 100.345 16.790 1.00 19.13 104 GLN C N 1
ATOM 1490 C CA . GLN C 1 38 ? 3.561 100.180 15.370 1.00 18.13 104 GLN C CA 1
ATOM 1491 C C . GLN C 1 38 ? 3.308 101.500 14.673 1.00 18.64 104 GLN C C 1
ATOM 1492 O O . GLN C 1 38 ? 3.677 101.673 13.512 1.00 18.35 104 GLN C O 1
ATOM 1498 N N . ALA C 1 39 ? 2.672 102.427 15.380 1.00 18.54 105 ALA C N 1
ATOM 1499 C CA . ALA C 1 39 ? 2.378 103.736 14.838 1.00 19.10 105 ALA C CA 1
ATOM 1500 C C . ALA C 1 39 ? 3.660 104.503 14.525 1.00 19.43 105 ALA C C 1
ATOM 1501 O O . ALA C 1 39 ? 3.801 105.050 13.442 1.00 19.96 105 ALA C O 1
ATOM 1503 N N . ILE C 1 40 ? 4.587 104.548 15.470 1.00 19.49 106 ILE C N 1
ATOM 1504 C CA . ILE C 1 40 ? 5.851 105.222 15.227 1.00 20.34 106 ILE C CA 1
ATOM 1505 C C . ILE C 1 40 ? 6.677 104.432 14.205 1.00 19.56 106 ILE C C 1
ATOM 1506 O O . ILE C 1 40 ? 7.333 105.020 13.363 1.00 19.49 106 ILE C O 1
ATOM 1511 N N . GLY C 1 41 ? 6.642 103.108 14.301 1.00 19.31 107 GLY C N 1
ATOM 1512 C CA . GLY C 1 41 ? 7.333 102.241 13.332 1.00 19.20 107 GLY C CA 1
ATOM 1513 C C . GLY C 1 41 ? 6.961 102.507 11.891 1.00 18.86 107 GLY C C 1
ATOM 1514 O O . GLY C 1 41 ? 7.836 102.574 11.038 1.00 19.14 107 GLY C O 1
ATOM 1515 N N . ALA C 1 42 ? 5.663 102.697 11.633 1.00 18.35 108 ALA C N 1
ATOM 1516 C CA . ALA C 1 42 ? 5.160 103.043 10.319 1.00 17.98 108 ALA C CA 1
ATOM 1517 C C . ALA C 1 42 ? 5.761 104.365 9.844 1.00 18.22 108 ALA C C 1
ATOM 1518 O O . ALA C 1 42 ? 6.217 104.476 8.708 1.00 17.63 108 ALA C O 1
ATOM 1520 N N . LEU C 1 43 ? 5.750 105.365 10.712 1.00 17.57 109 LEU C N 1
ATOM 1521 C CA . LEU C 1 43 ? 6.366 106.656 10.381 1.00 18.17 109 LEU C CA 1
ATOM 1522 C C . LEU C 1 43 ? 7.853 106.482 10.091 1.00 18.53 109 LEU C C 1
ATOM 1523 O O . LEU C 1 43 ? 8.362 107.013 9.127 1.00 16.48 109 LEU C O 1
ATOM 1528 N N . MET C 1 44 ? 8.536 105.709 10.923 1.00 19.44 110 MET C N 1
ATOM 1529 C CA . MET C 1 44 ? 9.947 105.446 10.694 1.00 21.42 110 MET C CA 1
ATOM 1530 C C . MET C 1 44 ? 10.227 104.689 9.401 1.00 20.45 110 MET C C 1
ATOM 1531 O O . MET C 1 44 ? 11.120 105.066 8.648 1.00 18.73 110 MET C O 1
ATOM 1536 N N . ASP C 1 45 ? 9.445 103.649 9.125 1.00 20.21 111 ASP C N 1
ATOM 1537 C CA . ASP C 1 45 ? 9.603 102.923 7.871 1.00 20.70 111 ASP C CA 1
ATOM 1538 C C . ASP C 1 45 ? 9.314 103.806 6.665 1.00 20.79 111 ASP C C 1
ATOM 1539 O O . ASP C 1 45 ? 9.902 103.616 5.605 1.00 20.10 111 ASP C O 1
ATOM 1544 N N . ASN C 1 46 ? 8.402 104.763 6.824 1.00 21.83 112 ASN C N 1
ATOM 1545 C CA . ASN C 1 46 ? 8.043 105.648 5.715 1.00 22.79 112 ASN C CA 1
ATOM 1546 C C . ASN C 1 46 ? 9.182 106.575 5.326 1.00 23.24 112 ASN C C 1
ATOM 1547 O O . ASN C 1 46 ? 9.256 107.010 4.176 1.00 22.70 112 ASN C O 1
ATOM 1552 N N . LEU C 1 47 ? 10.057 106.862 6.294 1.00 23.10 113 LEU C N 1
ATOM 1553 C CA . LEU C 1 47 ? 11.287 107.621 6.065 1.00 23.92 113 LEU C CA 1
ATOM 1554 C C . LEU C 1 47 ? 12.148 106.988 4.994 1.00 23.97 113 LEU C C 1
ATOM 1555 O O . LEU C 1 47 ? 12.831 107.692 4.244 1.00 23.93 113 LEU C O 1
ATOM 1560 N N . ASP C 1 48 ? 12.105 105.660 4.925 1.00 24.34 114 ASP C N 1
ATOM 1561 C CA . ASP C 1 48 ? 12.899 104.885 3.977 1.00 25.03 114 ASP C CA 1
ATOM 1562 C C . ASP C 1 48 ? 14.377 105.311 3.994 1.00 25.12 114 ASP C C 1
ATOM 1563 O O . ASP C 1 48 ? 15.011 105.436 2.940 1.00 25.10 114 ASP C O 1
ATOM 1568 N N . TRP C 1 49 ? 14.911 105.544 5.196 1.00 25.30 115 TRP C N 1
ATOM 1569 C CA . TRP C 1 49 ? 16.348 105.811 5.366 1.00 25.54 115 TRP C CA 1
ATOM 1570 C C . TRP C 1 49 ? 17.108 104.511 5.151 1.00 25.54 115 TRP C C 1
ATOM 1571 O O . TRP C 1 49 ? 16.785 103.472 5.753 1.00 25.37 115 TRP C O 1
ATOM 1582 N N . ASP C 1 50 ? 18.127 104.571 4.310 1.00 25.33 116 ASP C N 1
ATOM 1583 C CA . ASP C 1 50 ? 18.891 103.381 3.979 1.00 25.40 116 ASP C CA 1
ATOM 1584 C C . ASP C 1 50 ? 19.794 102.936 5.132 1.00 25.02 116 ASP C C 1
ATOM 1585 O O . ASP C 1 50 ? 20.180 101.769 5.204 1.00 24.90 116 ASP C O 1
ATOM 1590 N N . GLU C 1 51 ? 20.078 103.858 6.052 1.00 24.61 117 GLU C N 1
ATOM 1591 C CA . GLU C 1 51 ? 20.801 103.543 7.283 1.00 24.30 117 GLU C CA 1
ATOM 1592 C C . GLU C 1 51 ? 20.008 102.620 8.216 1.00 24.28 117 GLU C C 1
ATOM 1593 O O . GLU C 1 51 ? 20.602 101.867 8.986 1.00 23.80 117 GLU C O 1
ATOM 1599 N N . MET C 1 52 ? 18.676 102.685 8.146 1.00 24.17 118 MET C N 1
ATOM 1600 C CA . MET C 1 52 ? 17.817 101.762 8.873 1.00 24.48 118 MET C CA 1
ATOM 1601 C C . MET C 1 52 ? 17.543 100.567 7.996 1.00 23.12 118 MET C C 1
ATOM 1602 O O . MET C 1 52 ? 16.927 100.697 6.925 1.00 22.96 118 MET C O 1
ATOM 1607 N N . MET C 1 53 ? 18.001 99.407 8.447 1.00 21.03 119 MET C N 1
ATOM 1608 C CA . MET C 1 53 ? 17.725 98.165 7.759 1.00 20.65 119 MET C CA 1
ATOM 1609 C C . MET C 1 53 ? 16.264 97.798 7.920 1.00 19.35 119 MET C C 1
ATOM 1610 O O . MET C 1 53 ? 15.635 97.302 7.003 1.00 18.94 119 MET C O 1
ATOM 1615 N N . GLY C 1 54 ? 15.716 98.048 9.098 1.00 19.20 120 GLY C N 1
ATOM 1616 C CA . GLY C 1 54 ? 14.310 97.778 9.307 1.00 18.70 120 GLY C CA 1
ATOM 1617 C C . GLY C 1 54 ? 13.919 98.087 10.722 1.00 19.08 120 GLY C C 1
ATOM 1618 O O . GLY C 1 54 ? 14.774 98.401 11.557 1.00 19.46 120 GLY C O 1
ATOM 1619 N N . THR C 1 55 ? 12.623 98.004 11.001 1.00 18.41 121 THR C N 1
ATOM 1620 C CA . THR C 1 55 ? 12.143 98.146 12.366 1.00 18.38 121 THR C CA 1
ATOM 1621 C C . THR C 1 55 ? 11.244 96.974 12.660 1.00 18.55 121 THR C C 1
ATOM 1622 O O . THR C 1 55 ? 10.572 96.437 11.753 1.00 17.50 121 THR C O 1
ATOM 1626 N N . ILE C 1 56 ? 11.278 96.541 13.916 1.00 18.30 122 ILE C N 1
ATOM 1627 C CA . ILE C 1 56 ? 10.307 95.591 14.428 1.00 19.71 122 ILE C CA 1
ATOM 1628 C C . ILE C 1 56 ? 9.686 96.255 15.624 1.00 19.32 122 ILE C C 1
ATOM 1629 O O . ILE C 1 56 ? 10.401 96.678 16.539 1.00 18.64 122 ILE C O 1
ATOM 1634 N N . CYS C 1 57 ? 8.361 96.316 15.629 1.00 18.63 123 CYS C N 1
ATOM 1635 C CA . CYS C 1 57 ? 7.639 96.980 16.691 1.00 19.42 123 CYS C CA 1
ATOM 1636 C C . CYS C 1 57 ? 6.836 95.987 17.508 1.00 19.94 123 CYS C C 1
ATOM 1637 O O . CYS C 1 57 ? 6.213 95.077 16.945 1.00 19.96 123 CYS C O 1
ATOM 1640 N N . GLY C 1 58 ? 6.869 96.151 18.826 1.00 19.91 124 GLY C N 1
ATOM 1641 C CA . GLY C 1 58 ? 6.000 95.355 19.682 1.00 21.16 124 GLY C CA 1
ATOM 1642 C C . GLY C 1 58 ? 4.775 96.202 19.965 1.00 21.33 124 GLY C C 1
ATOM 1643 O O . GLY C 1 58 ? 4.105 96.683 19.042 1.00 22.29 124 GLY C O 1
ATOM 1644 N N . ASP C 1 59 ? 4.507 96.435 21.241 1.00 20.75 125 ASP C N 1
ATOM 1645 C CA . ASP C 1 59 ? 3.372 97.254 21.588 1.00 20.22 125 ASP C CA 1
ATOM 1646 C C . ASP C 1 59 ? 3.802 98.658 21.941 1.00 20.03 125 ASP C C 1
ATOM 1647 O O . ASP C 1 59 ? 3.186 99.628 21.500 1.00 20.26 125 ASP C O 1
ATOM 1652 N N . ASP C 1 60 ? 4.835 98.762 22.758 1.00 20.45 126 ASP C N 1
ATOM 1653 C CA . ASP C 1 60 ? 5.342 100.063 23.198 1.00 20.16 126 ASP C CA 1
ATOM 1654 C C . ASP C 1 60 ? 6.831 100.205 22.932 1.00 21.05 126 ASP C C 1
ATOM 1655 O O . ASP C 1 60 ? 7.444 101.164 23.365 1.00 21.66 126 ASP C O 1
ATOM 1660 N N . THR C 1 61 ? 7.418 99.226 22.247 1.00 21.11 127 THR C N 1
ATOM 1661 C CA . THR C 1 61 ? 8.856 99.247 22.006 1.00 20.99 127 THR C CA 1
ATOM 1662 C C . THR C 1 61 ? 9.144 98.954 20.540 1.00 21.08 127 THR C C 1
ATOM 1663 O O . THR C 1 61 ? 8.559 98.053 19.941 1.00 21.66 127 THR C O 1
ATOM 1667 N N . ILE C 1 62 ? 10.026 99.761 19.968 1.00 21.42 128 ILE C N 1
ATOM 1668 C CA . ILE C 1 62 ? 10.485 99.593 18.594 1.00 21.11 128 ILE C CA 1
ATOM 1669 C C . ILE C 1 62 ? 11.959 99.255 18.621 1.00 20.91 128 ILE C C 1
ATOM 1670 O O . ILE C 1 62 ? 12.747 99.911 19.290 1.00 20.78 128 ILE C O 1
ATOM 1675 N N . LEU C 1 63 ? 12.320 98.219 17.890 1.00 20.32 129 LEU C N 1
ATOM 1676 C CA . LEU C 1 63 ? 13.697 97.912 17.634 1.00 20.00 129 LEU C CA 1
ATOM 1677 C C . LEU C 1 63 ? 14.001 98.376 16.219 1.00 19.71 129 LEU C C 1
ATOM 1678 O O . LEU C 1 63 ? 13.343 97.955 15.266 1.00 18.96 129 LEU C O 1
ATOM 1683 N N . ILE C 1 64 ? 14.986 99.253 16.083 1.00 19.09 130 ILE C N 1
ATOM 1684 C CA . ILE C 1 64 ? 15.451 99.666 14.777 1.00 18.17 130 ILE C CA 1
ATOM 1685 C C . ILE C 1 64 ? 16.788 98.966 14.574 1.00 18.36 130 ILE C C 1
ATOM 1686 O O . ILE C 1 64 ? 17.685 99.103 15.407 1.00 17.99 130 ILE C O 1
ATOM 1691 N N . ILE C 1 65 ? 16.909 98.209 13.484 1.00 18.16 131 ILE C N 1
ATOM 1692 C CA . ILE C 1 65 ? 18.167 97.569 13.139 1.00 18.74 131 ILE C CA 1
ATOM 1693 C C . ILE C 1 65 ? 18.847 98.431 12.106 1.00 19.13 131 ILE C C 1
ATOM 1694 O O . ILE C 1 65 ? 18.282 98.687 11.048 1.00 19.50 131 ILE C O 1
ATOM 1699 N N . CYS C 1 66 ? 20.052 98.888 12.416 1.00 19.00 132 CYS C N 1
ATOM 1700 C CA . CYS C 1 66 ? 20.857 99.604 11.442 1.00 19.29 132 CYS C CA 1
ATOM 1701 C C . CYS C 1 66 ? 21.990 98.715 10.987 1.00 19.11 132 CYS C C 1
ATOM 1702 O O . CYS C 1 66 ? 22.241 97.668 11.583 1.00 18.16 132 CYS C O 1
ATOM 1705 N N . ARG C 1 67 ? 22.662 99.132 9.921 1.00 19.58 133 ARG C N 1
ATOM 1706 C CA . ARG C 1 67 ? 23.640 98.287 9.242 1.00 20.26 133 ARG C CA 1
ATOM 1707 C C . ARG C 1 67 ? 24.923 98.122 10.044 1.00 20.02 133 ARG C C 1
ATOM 1708 O O . ARG C 1 67 ? 25.571 97.067 9.993 1.00 20.19 133 ARG C O 1
ATOM 1716 N N . THR C 1 68 ? 25.299 99.178 10.766 1.00 19.71 134 THR C N 1
ATOM 1717 C CA . THR C 1 68 ? 26.505 99.186 11.590 1.00 19.14 134 THR C CA 1
ATOM 1718 C C . THR C 1 68 ? 26.244 99.996 12.856 1.00 19.55 134 THR C C 1
ATOM 1719 O O . THR C 1 68 ? 25.288 100.771 12.900 1.00 18.97 134 THR C O 1
ATOM 1723 N N . PRO C 1 69 ? 27.106 99.839 13.881 1.00 20.33 135 PRO C N 1
ATOM 1724 C CA . PRO C 1 69 ? 27.084 100.697 15.066 1.00 21.00 135 PRO C CA 1
ATOM 1725 C C . PRO C 1 69 ? 27.143 102.191 14.724 1.00 21.22 135 PRO C C 1
ATOM 1726 O O . PRO C 1 69 ? 26.516 103.002 15.402 1.00 21.10 135 PRO C O 1
ATOM 1730 N N . GLU C 1 70 ? 27.902 102.547 13.694 1.00 21.95 136 GLU C N 1
ATOM 1731 C CA . GLU C 1 70 ? 28.044 103.951 13.297 1.00 22.61 136 GLU C CA 1
ATOM 1732 C C . GLU C 1 70 ? 26.728 104.460 12.726 1.00 22.92 136 GLU C C 1
ATOM 1733 O O . GLU C 1 70 ? 26.281 105.565 13.065 1.00 22.78 136 GLU C O 1
ATOM 1739 N N . ASP C 1 71 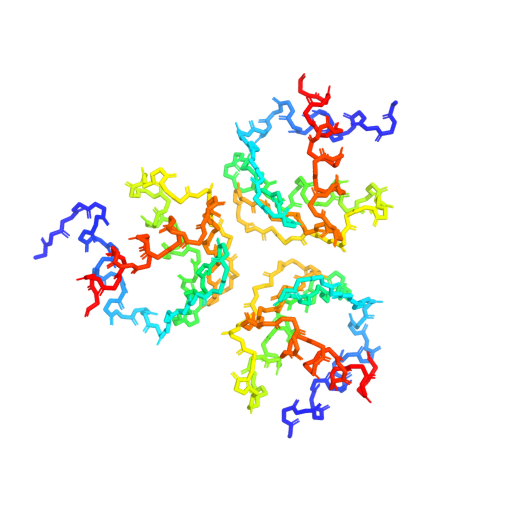? 26.102 103.643 11.874 1.00 22.93 137 ASP C N 1
ATOM 1740 C CA . ASP C 1 71 ? 24.815 103.994 11.291 1.00 23.14 137 ASP C CA 1
ATOM 1741 C C . ASP C 1 71 ? 23.799 104.107 12.406 1.00 23.19 137 ASP C C 1
ATOM 1742 O O . ASP C 1 71 ? 22.917 104.973 12.365 1.00 23.28 137 ASP C O 1
ATOM 1747 N N . THR C 1 72 ? 23.932 103.236 13.410 1.00 23.15 138 THR C N 1
ATOM 1748 C CA . THR C 1 72 ? 23.011 103.227 14.545 1.00 22.74 138 THR C CA 1
ATOM 1749 C C . THR C 1 72 ? 23.052 104.565 15.271 1.00 22.84 138 THR C C 1
ATOM 1750 O O . THR C 1 72 ? 22.004 105.161 15.531 1.00 22.52 138 THR C O 1
ATOM 1754 N N . GLU C 1 73 ? 24.258 105.036 15.576 1.00 22.59 139 GLU C N 1
ATOM 1755 C CA . GLU C 1 73 ? 24.445 106.349 16.203 1.00 23.26 139 GLU C CA 1
ATOM 1756 C C . GLU C 1 73 ? 23.877 107.493 15.357 1.00 22.45 139 GLU C C 1
ATOM 1757 O O . GLU C 1 73 ? 23.140 108.338 15.866 1.00 22.35 139 GLU C O 1
ATOM 1763 N N . GLY C 1 74 ? 24.228 107.504 14.071 1.00 21.96 140 GLY C N 1
ATOM 1764 C CA . GLY C 1 74 ? 23.686 108.453 13.106 1.00 21.32 140 GLY C CA 1
ATOM 1765 C C . GLY C 1 74 ? 22.171 108.507 13.113 1.00 20.93 140 GLY C C 1
ATOM 1766 O O . GLY C 1 74 ? 21.586 109.594 13.185 1.00 20.54 140 GLY C O 1
ATOM 1767 N N . VAL C 1 75 ? 21.531 107.338 13.051 1.00 20.40 141 VAL C N 1
ATOM 1768 C CA . VAL C 1 75 ? 20.073 107.267 13.066 1.00 20.13 141 VAL C CA 1
ATOM 1769 C C . VAL C 1 75 ? 19.499 107.718 14.415 1.00 20.61 141 VAL C C 1
ATOM 1770 O O . VAL C 1 75 ? 18.499 108.444 14.454 1.00 20.56 141 VAL C O 1
ATOM 1774 N N . LYS C 1 76 ? 20.112 107.267 15.511 1.00 20.43 142 LYS C N 1
ATOM 1775 C CA . LYS C 1 76 ? 19.662 107.645 16.847 1.00 20.98 142 LYS C CA 1
ATOM 1776 C C . LYS C 1 76 ? 19.711 109.169 17.038 1.00 21.42 142 LYS C C 1
ATOM 1777 O O . LYS C 1 76 ? 18.747 109.784 17.508 1.00 21.78 142 LYS C O 1
ATOM 1783 N N . ASN C 1 77 ? 20.827 109.771 16.657 1.00 21.98 143 ASN C N 1
ATOM 1784 C CA . ASN C 1 77 ? 20.959 111.221 16.742 1.00 22.42 143 ASN C CA 1
ATOM 1785 C C . ASN C 1 77 ? 19.981 111.996 15.855 1.00 22.54 143 ASN C C 1
ATOM 1786 O O . ASN C 1 77 ? 19.496 113.060 16.252 1.00 22.46 143 ASN C O 1
ATOM 1791 N N . ARG C 1 78 ? 19.669 111.455 14.676 1.00 22.40 144 ARG C N 1
ATOM 1792 C CA . ARG C 1 78 ? 18.670 112.064 13.799 1.00 22.51 144 ARG C CA 1
ATOM 1793 C C . ARG C 1 78 ? 17.303 112.070 14.475 1.00 22.19 144 ARG C C 1
ATOM 1794 O O . ARG C 1 78 ? 16.588 113.069 14.421 1.00 21.50 144 ARG C O 1
ATOM 1802 N N . LEU C 1 79 ? 16.957 110.953 15.116 1.00 21.43 145 LEU C N 1
ATOM 1803 C CA . LEU C 1 79 ? 15.696 110.825 15.858 1.00 22.01 145 LEU C CA 1
ATOM 1804 C C . LEU C 1 79 ? 15.647 111.750 17.077 1.00 22.44 145 LEU C C 1
ATOM 1805 O O . LEU C 1 79 ? 14.645 112.424 17.304 1.00 23.20 145 LEU C O 1
ATOM 1810 N N . LEU C 1 80 ? 16.734 111.785 17.845 1.00 22.61 146 LEU C N 1
ATOM 1811 C CA . LEU C 1 80 ? 16.871 112.693 18.987 1.00 23.35 146 LEU C CA 1
ATOM 1812 C C . LEU C 1 80 ? 16.703 114.167 18.590 1.00 23.75 146 LEU C C 1
ATOM 1813 O O . LEU C 1 80 ? 16.195 114.968 19.379 1.00 23.57 146 LEU C O 1
ATOM 1818 N N . GLU C 1 81 ? 17.138 114.516 17.377 1.00 24.49 147 GLU C N 1
ATOM 1819 C CA . GLU C 1 81 ? 16.969 115.876 16.851 1.00 25.79 147 GLU C CA 1
ATOM 1820 C C . GLU C 1 81 ? 15.503 116.315 16.861 1.00 25.66 147 GLU C C 1
ATOM 1821 O O . GLU C 1 81 ? 15.200 117.491 17.055 1.00 25.47 147 GLU C O 1
ATOM 1827 N N . LEU C 1 82 ? 14.604 115.359 16.658 1.00 25.97 148 LEU C N 1
ATOM 1828 C CA . LEU C 1 82 ? 13.171 115.633 16.583 1.00 27.15 148 LEU C CA 1
ATOM 1829 C C . LEU C 1 82 ? 12.505 115.958 17.913 1.00 28.32 148 LEU C C 1
ATOM 1830 O O . LEU C 1 82 ? 11.421 116.538 17.926 1.00 28.86 148 LEU C O 1
ATOM 1835 N N . LEU C 1 83 ? 13.146 115.590 19.019 1.00 29.21 149 LEU C N 1
ATOM 1836 C CA . LEU C 1 83 ? 12.560 115.786 20.341 1.00 30.74 149 LEU C CA 1
ATOM 1837 C C . LEU C 1 83 ? 12.717 117.213 20.872 1.00 31.63 149 LEU C C 1
ATOM 1838 O O . LEU C 1 83 ? 13.742 117.892 20.689 1.00 32.21 149 LEU C O 1
#

Nearest PDB structures (foldseek):
  2p5m-assembly1_A  TM=1.012E+00  e=1.915E-17  Bacillus subtilis
  1b4a-assembly1_B  TM=9.656E-01  e=3.542E-13  Geobacillus stearothermophilus
  5cj9-assembly1_A  TM=9.513E-01  e=8.973E-13  Halalkalibacterium halodurans C-125
  5jvo-assembly1_A  TM=9.024E-01  e=1.895E-08  Corynebacterium pseudotuberculosis
  6wjp-assembly1_A-2  TM=8.996E-01  e=1.660E-08  Corynebacterium pseudotuberculosis C231

Sequence (240 aa):
QRFNPLSKLKRALMDAFVKIDSASHMIVLKTMPGNAQAIGALMDNLDWDEMMGTICGDDTILIICRTPEDTEGVKNRLLELLNPLSKLKRALMDAFVKIDSASHMIVLKTMPGNAQAIGALMDNLDWDEMMGTICGDDTILIICRTPEDTEGVKNRLLELLNPLSKLKRALMDAFVKIDSASHMIVLKTMPGNAQAIGALMDNLDWDEMMGTICGDDTILIICRTPEDTEGVKNRLLELL

Solvent-accessible surface area: 11274 Å² total

Radius of gyration: 17.06 Å; Cα contacts (8 Å, |Δi|>4): 518; chains: 3; bounding box: 28×49×49 Å

Foldseek 3Di:
DDDDLLVVLLVVCVQWFDDWDDDWFKIKTFTPFQCFVVNQVSVVSVVDVQFPHWDGDGGIIITGGPGPVSRVVVSVSSVVSD/DLLVVLLVLCVQWFDDWDDDWFKIKTFTPFQCFVVSQVSVVPDPQPQFPGWDGDGGIIITGGDGPVSSVVVVVSVVVSD/DLCVVLLVLCVQWWDDWDADWQKIKTFTHFQCFVVSQVSVVVVVDLQFPGWDGDGGIIITGGPGPVSNVVVRVVSVVSD